Protein AF-A0A356TDB7-F1 (afdb_monomer_lite)

Sequence (208 aa):
PWGALAGTSALAAALVALGFWLGAGREGRLLEGLSAPMSLRQKAGIALGFAFVLVILEVLDLERPPDAFVFESETVARHGRVSVLHGERDAAEAALLAATLDDDLSRAADLLGLEALGPVFVAPRADLGPSEVEHEPLDEDEPGVLVRAAWPHPGFETARFRAFTLARAIEKATEGRARHEPRVWVLVGLSHHLVSADAPPEWSRRAA

Structure (mmCIF, N/CA/C/O backbone):
data_AF-A0A356TDB7-F1
#
_entry.id   AF-A0A356TDB7-F1
#
loop_
_atom_site.group_PDB
_atom_site.id
_atom_site.type_symbol
_atom_site.label_atom_id
_atom_site.label_alt_id
_atom_site.label_comp_id
_atom_site.label_asym_id
_atom_site.label_entity_id
_atom_site.label_seq_id
_atom_site.pdbx_PDB_ins_code
_atom_site.Cartn_x
_atom_site.Cartn_y
_atom_site.Cartn_z
_atom_site.occupancy
_atom_site.B_iso_or_equiv
_atom_site.auth_seq_id
_atom_site.auth_comp_id
_atom_site.auth_asym_id
_atom_site.auth_atom_id
_atom_site.pdbx_PDB_model_num
ATOM 1 N N . PRO A 1 1 ? -26.066 -3.062 7.347 1.00 50.69 1 PRO A N 1
ATOM 2 C CA . PRO A 1 1 ? -27.192 -2.113 7.545 1.00 50.69 1 PRO A CA 1
ATOM 3 C C . PRO A 1 1 ? -28.020 -2.335 8.830 1.00 50.69 1 PRO A C 1
ATOM 5 O O . PRO A 1 1 ? -28.245 -1.378 9.558 1.00 50.69 1 PRO A O 1
ATOM 8 N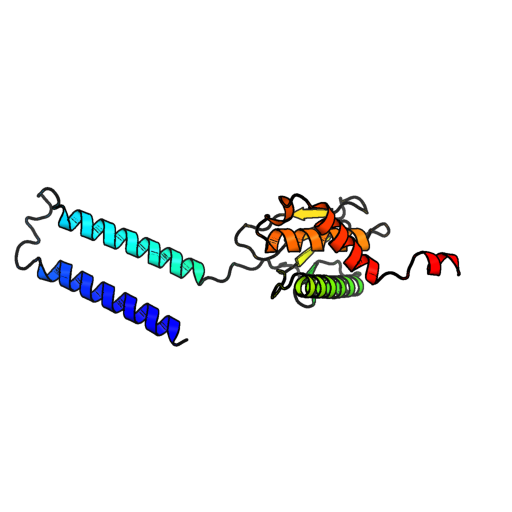 N . TRP A 1 2 ? -28.450 -3.564 9.148 1.00 57.66 2 TRP A N 1
ATOM 9 C CA . TRP A 1 2 ? -29.313 -3.832 10.316 1.00 57.66 2 TRP A CA 1
ATOM 10 C C . TRP A 1 2 ? -28.624 -3.648 11.681 1.00 57.66 2 TRP A C 1
ATOM 12 O O . TRP A 1 2 ? -29.269 -3.224 12.634 1.00 57.66 2 TRP A O 1
ATOM 22 N N . GLY A 1 3 ? -27.312 -3.896 11.770 1.00 64.94 3 GLY A N 1
ATOM 23 C CA . GLY A 1 3 ? -26.534 -3.685 13.000 1.00 64.94 3 GLY A CA 1
ATOM 24 C C . GLY A 1 3 ? -26.401 -2.209 13.395 1.00 64.94 3 GLY A C 1
ATOM 25 O O . GLY A 1 3 ? -26.629 -1.867 14.551 1.00 64.94 3 GLY A O 1
ATOM 26 N N . ALA A 1 4 ? -26.136 -1.325 12.427 1.00 61.31 4 ALA A N 1
ATOM 27 C CA . ALA A 1 4 ? -26.063 0.122 12.654 1.00 61.31 4 ALA A CA 1
ATOM 28 C C . ALA A 1 4 ? -27.418 0.706 13.101 1.00 61.31 4 ALA A C 1
ATOM 30 O O . ALA A 1 4 ? -27.480 1.535 14.008 1.00 61.31 4 ALA A O 1
ATOM 31 N N . LEU A 1 5 ? -28.523 0.208 12.531 1.00 71.19 5 LEU A N 1
ATOM 32 C CA . LEU A 1 5 ? -29.881 0.556 12.964 1.00 71.19 5 LEU A CA 1
ATOM 33 C C . LEU A 1 5 ? -30.165 0.085 14.397 1.00 71.19 5 LEU A C 1
ATOM 35 O O . LEU A 1 5 ? -30.746 0.832 15.179 1.00 71.19 5 LEU A O 1
ATOM 39 N N . ALA A 1 6 ? -29.739 -1.124 14.770 1.00 72.94 6 ALA A N 1
ATOM 40 C CA . ALA A 1 6 ? -29.907 -1.630 16.132 1.00 72.94 6 ALA A CA 1
ATOM 41 C C . ALA A 1 6 ? -29.078 -0.829 17.153 1.00 72.94 6 ALA A C 1
ATOM 43 O O . ALA A 1 6 ? -29.594 -0.484 18.217 1.00 72.94 6 ALA A O 1
ATOM 44 N N . GLY A 1 7 ? -27.833 -0.479 16.807 1.00 72.50 7 GLY A N 1
ATOM 45 C CA . GLY A 1 7 ? -26.952 0.338 17.644 1.00 72.50 7 GLY A CA 1
ATOM 46 C C . GLY A 1 7 ? -27.512 1.740 17.884 1.00 72.50 7 GLY A C 1
ATOM 47 O O . GLY A 1 7 ? -27.689 2.148 19.031 1.00 72.50 7 GLY A O 1
ATOM 48 N N . THR A 1 8 ? -27.892 2.442 16.815 1.00 75.00 8 THR A N 1
ATOM 49 C CA . THR A 1 8 ? -28.497 3.784 16.906 1.00 75.00 8 THR A CA 1
ATOM 50 C C . THR A 1 8 ? -29.836 3.777 17.649 1.00 75.00 8 THR A C 1
ATOM 52 O O . THR A 1 8 ? -30.092 4.669 18.459 1.00 75.00 8 THR A O 1
ATOM 55 N N . SER A 1 9 ? -30.664 2.744 17.463 1.00 76.75 9 SER A N 1
ATOM 56 C CA . SER A 1 9 ? -31.944 2.598 18.176 1.00 76.75 9 SER A CA 1
ATOM 57 C C . SER A 1 9 ? -31.757 2.349 19.676 1.00 76.75 9 SER A C 1
ATOM 59 O O . SER A 1 9 ? -32.458 2.947 20.494 1.00 76.75 9 SER A O 1
ATOM 61 N N . ALA A 1 10 ? -30.802 1.494 20.055 1.00 76.88 10 ALA A N 1
ATOM 62 C CA . ALA A 1 10 ? -30.482 1.222 21.456 1.00 76.88 10 ALA A CA 1
ATOM 63 C C . ALA A 1 10 ? -29.919 2.468 22.158 1.00 76.88 10 ALA A C 1
ATOM 65 O O . ALA A 1 10 ? -30.304 2.778 23.288 1.00 76.88 10 ALA A O 1
ATOM 66 N N . LEU A 1 11 ? -29.069 3.222 21.458 1.00 72.81 11 LEU A N 1
ATOM 67 C CA . LEU A 1 11 ? -28.496 4.477 21.933 1.00 72.81 11 LEU A CA 1
ATOM 68 C C . LEU A 1 11 ? -29.581 5.547 22.152 1.00 72.81 11 LEU A C 1
ATOM 70 O O . LEU A 1 11 ? -29.623 6.193 23.201 1.00 72.81 11 LEU A O 1
ATOM 74 N N . ALA A 1 12 ? -30.506 5.687 21.198 1.00 77.19 12 ALA A N 1
ATOM 75 C CA . ALA A 1 12 ? -31.644 6.595 21.308 1.00 77.19 12 ALA A CA 1
ATOM 76 C C . ALA A 1 12 ? -32.564 6.220 22.483 1.00 77.19 12 ALA A C 1
ATOM 78 O O . ALA A 1 12 ? -32.975 7.092 23.249 1.00 77.19 12 ALA A O 1
ATOM 79 N N . ALA A 1 13 ? -32.842 4.927 22.681 1.00 79.88 13 ALA A N 1
ATOM 80 C CA . ALA A 1 13 ? -33.643 4.451 23.807 1.00 79.88 13 ALA A CA 1
ATOM 81 C C . ALA A 1 13 ? -32.977 4.749 25.164 1.00 79.88 13 ALA A C 1
ATOM 83 O O . ALA A 1 13 ? -33.654 5.183 26.099 1.00 79.88 13 ALA A O 1
ATOM 84 N N . ALA A 1 14 ? -31.653 4.584 25.265 1.00 77.75 14 ALA A N 1
ATOM 85 C CA . ALA A 1 14 ? -30.893 4.911 26.471 1.00 77.75 14 ALA A CA 1
ATOM 86 C C . ALA A 1 14 ? -30.924 6.417 26.789 1.00 77.75 14 ALA A C 1
ATOM 88 O O . ALA A 1 14 ? -31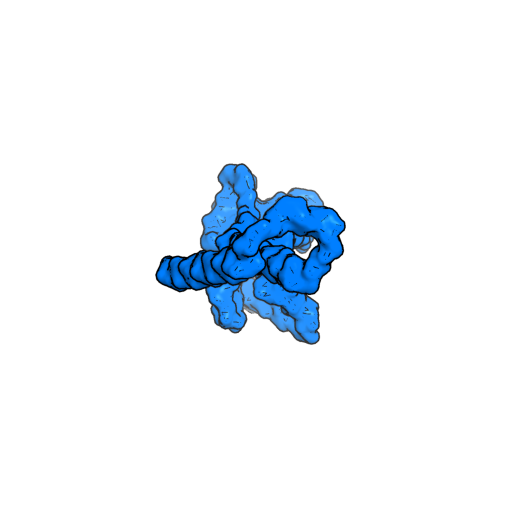.132 6.798 27.942 1.00 77.75 14 ALA A O 1
ATOM 89 N N . LEU A 1 15 ? -30.793 7.278 25.773 1.00 74.81 15 LEU A N 1
ATOM 90 C CA . LEU A 1 15 ? -30.902 8.734 25.919 1.00 74.81 15 LEU A CA 1
ATOM 91 C C . LEU A 1 15 ? -32.292 9.177 26.382 1.00 74.81 15 LEU A C 1
ATOM 93 O O . LEU A 1 15 ? -32.408 10.013 27.279 1.00 74.81 15 LEU A O 1
ATOM 97 N N . VAL A 1 16 ? -33.349 8.604 25.802 1.00 80.25 16 VAL A N 1
ATOM 98 C CA . VAL A 1 16 ? -34.732 8.895 26.203 1.00 80.25 16 VAL A CA 1
ATOM 99 C C . VAL A 1 16 ? -34.971 8.457 27.648 1.00 80.25 16 VAL A C 1
ATOM 101 O O . VAL A 1 16 ? -35.529 9.226 28.430 1.00 80.25 16 VAL A O 1
ATOM 104 N N . ALA A 1 17 ? -34.496 7.270 28.037 1.00 78.31 17 ALA A N 1
ATOM 105 C CA . ALA A 1 17 ? -34.600 6.782 29.410 1.00 78.31 17 ALA A CA 1
ATOM 106 C C . ALA A 1 17 ? -33.837 7.674 30.404 1.00 78.31 17 ALA A C 1
ATOM 108 O O . ALA A 1 17 ? -34.355 7.981 31.479 1.00 78.31 17 ALA A O 1
ATOM 109 N N . LEU A 1 18 ? -32.643 8.149 30.035 1.00 73.81 18 LEU A N 1
ATOM 110 C CA . LEU A 1 18 ? -31.851 9.070 30.850 1.00 73.81 18 LEU A CA 1
ATOM 111 C C . LEU A 1 18 ? -32.535 10.440 30.992 1.00 73.81 18 LEU A C 1
ATOM 113 O O . LEU A 1 18 ? -32.586 10.992 32.091 1.00 73.81 18 LEU A O 1
ATOM 117 N N . GLY A 1 19 ? -33.105 10.968 29.905 1.00 70.38 19 GLY A N 1
ATOM 118 C CA . GLY A 1 19 ? -33.892 12.202 29.915 1.00 70.38 19 GLY A CA 1
ATOM 119 C C . GLY A 1 19 ? -35.129 12.092 30.807 1.00 70.38 19 GLY A C 1
ATOM 120 O O . GLY A 1 19 ? -35.382 12.980 31.622 1.00 70.38 19 GLY A O 1
ATOM 121 N N . PHE A 1 20 ? -35.849 10.969 30.731 1.00 74.00 20 PHE A N 1
ATOM 122 C CA . PHE A 1 20 ? -36.964 10.673 31.632 1.00 74.00 20 PHE A CA 1
ATOM 123 C C . PHE A 1 20 ? -36.516 10.545 33.086 1.00 74.00 20 PHE A C 1
ATOM 125 O O . PHE A 1 20 ? -37.177 11.082 33.968 1.00 74.00 20 PHE A O 1
ATOM 132 N N . TRP A 1 21 ? -35.385 9.895 33.356 1.00 70.69 21 TRP A N 1
ATOM 133 C CA . TRP A 1 21 ? -34.845 9.766 34.710 1.00 70.69 21 TRP A CA 1
ATOM 134 C C . TRP A 1 21 ? -34.446 11.124 35.310 1.00 70.69 21 TRP A C 1
ATOM 136 O O . TRP A 1 21 ? -34.730 11.404 36.476 1.00 70.69 21 TRP A O 1
ATOM 146 N N . LEU A 1 22 ? -33.856 12.008 34.500 1.00 64.81 22 LEU A N 1
ATOM 147 C CA . LEU A 1 22 ? -33.520 13.379 34.895 1.00 64.81 22 LEU A CA 1
ATOM 148 C C . LEU A 1 22 ? -34.768 14.259 35.087 1.00 64.81 22 LEU A C 1
ATOM 150 O O . LEU A 1 22 ? -34.801 15.079 36.007 1.00 64.81 22 LEU A O 1
ATOM 154 N N . GLY A 1 23 ? -35.789 14.088 34.241 1.00 65.00 23 GLY A N 1
ATOM 155 C CA . GLY A 1 23 ? -37.045 14.841 34.289 1.00 65.00 23 GLY A CA 1
ATOM 156 C C . GLY A 1 23 ? -37.978 14.407 35.421 1.00 65.00 23 GLY A C 1
ATOM 157 O O . GLY A 1 23 ? -38.524 15.254 36.124 1.00 65.00 23 GLY A O 1
ATOM 158 N N . ALA A 1 24 ? -38.092 13.101 35.670 1.00 66.56 24 ALA A N 1
ATOM 159 C CA . ALA A 1 24 ? -38.926 12.530 36.731 1.00 66.56 24 ALA A CA 1
ATOM 160 C C . ALA A 1 24 ? -38.447 12.914 38.144 1.00 66.56 24 ALA A C 1
ATOM 162 O O . ALA A 1 24 ? -39.209 12.840 39.103 1.00 66.56 24 ALA A O 1
ATOM 163 N N . GLY A 1 25 ? -37.201 13.379 38.289 1.00 57.31 25 GLY A N 1
ATOM 164 C CA . GLY A 1 25 ? -36.694 13.955 39.535 1.00 57.31 25 GLY A CA 1
ATOM 165 C C . GLY A 1 25 ? -37.105 15.414 39.789 1.00 57.31 25 GLY A C 1
ATOM 166 O O . GLY A 1 25 ? -36.689 15.974 40.805 1.00 57.31 25 GLY A O 1
ATOM 167 N N . ARG A 1 26 ? -37.848 16.067 38.880 1.00 58.34 26 ARG A N 1
ATOM 168 C CA . ARG A 1 26 ? -38.140 17.511 38.935 1.00 58.34 26 ARG A CA 1
ATOM 169 C C . ARG A 1 26 ? -39.587 17.856 38.589 1.00 58.34 26 ARG A C 1
ATOM 171 O O . ARG A 1 26 ? -39.853 18.571 37.629 1.00 58.34 26 ARG A O 1
ATOM 178 N N . GLU A 1 27 ? -40.502 17.512 39.478 1.00 49.31 27 GLU A N 1
ATOM 179 C CA . GLU A 1 27 ? -41.730 18.292 39.631 1.00 49.31 27 GLU A CA 1
ATOM 180 C C . GLU A 1 27 ? -41.463 19.405 40.665 1.00 49.31 27 GLU A C 1
ATOM 182 O O . GLU A 1 27 ? -41.412 19.162 41.867 1.00 49.31 27 GLU A O 1
ATOM 187 N N . GLY A 1 28 ? -41.211 20.641 40.202 1.00 51.28 28 GLY A N 1
ATOM 188 C CA . GLY A 1 28 ? -41.558 21.833 40.997 1.00 51.28 28 GLY A CA 1
ATOM 189 C C . GLY A 1 28 ? -40.520 22.931 41.272 1.00 51.28 28 GLY A C 1
ATOM 190 O O . GLY A 1 28 ? -40.926 23.974 41.774 1.00 51.28 28 GLY A O 1
ATOM 191 N N . ARG A 1 29 ? -39.215 22.800 40.982 1.00 51.97 29 ARG A N 1
ATOM 192 C CA . ARG A 1 29 ? -38.233 23.861 41.343 1.00 51.97 29 ARG A CA 1
ATOM 193 C C . ARG A 1 29 ? -37.103 24.025 40.328 1.00 51.97 29 ARG A C 1
ATOM 195 O O . ARG A 1 29 ? -35.985 23.568 40.550 1.00 51.97 29 ARG A O 1
ATOM 202 N N . LEU A 1 30 ? -37.378 24.645 39.180 1.00 54.06 30 LEU A N 1
ATOM 203 C CA . LEU A 1 30 ? -36.353 24.987 38.175 1.00 54.06 30 LEU A CA 1
ATOM 204 C C . LEU A 1 30 ? -35.685 26.352 38.416 1.00 54.06 30 LEU A C 1
ATOM 206 O O . LEU A 1 30 ? -34.539 26.526 38.017 1.00 54.06 30 LEU A O 1
ATOM 210 N N . LEU A 1 31 ? -36.332 27.257 39.158 1.00 50.22 31 LEU A N 1
ATOM 211 C CA . LEU A 1 31 ? -35.835 28.619 39.402 1.00 50.22 31 LEU A CA 1
ATOM 212 C C . LEU A 1 31 ? -34.977 28.775 40.676 1.00 50.22 31 LEU A C 1
ATOM 214 O O . LEU A 1 31 ? -34.086 29.613 40.695 1.00 50.22 31 LEU A O 1
ATOM 218 N N . GLU A 1 32 ? -35.149 27.934 41.704 1.00 52.06 32 GLU A N 1
ATOM 219 C CA . GLU A 1 32 ? -34.306 27.962 42.925 1.00 52.06 32 GLU A CA 1
ATOM 220 C C . GLU A 1 32 ? -32.963 27.217 42.773 1.00 52.06 32 GLU A C 1
ATOM 222 O O . GLU A 1 32 ? -32.077 27.336 43.612 1.00 52.06 32 GLU A O 1
ATOM 227 N N . GLY A 1 33 ? -32.794 26.426 41.709 1.00 52.97 33 GLY A N 1
ATOM 228 C CA . GLY A 1 33 ? -31.670 25.492 41.568 1.00 52.97 33 GLY A CA 1
ATOM 229 C C . GLY A 1 33 ? -30.378 26.071 40.984 1.00 52.97 33 GLY A C 1
ATOM 230 O O . GLY A 1 33 ? -29.376 25.365 40.975 1.00 52.97 33 GLY A O 1
ATOM 231 N N . LEU A 1 34 ? -30.387 27.310 40.482 1.00 52.28 34 LEU A N 1
ATOM 232 C CA . LEU A 1 34 ? -29.194 27.947 39.899 1.00 52.28 34 LEU A CA 1
ATOM 233 C C . LEU A 1 34 ? -28.301 28.635 40.946 1.00 52.28 34 LEU A C 1
ATOM 235 O O . LEU A 1 34 ? -27.131 28.874 40.670 1.00 52.28 34 LEU A O 1
ATOM 239 N N . SER A 1 35 ? -28.823 28.925 42.143 1.00 52.16 35 SER A N 1
ATOM 240 C CA . SER A 1 35 ? -28.072 29.528 43.258 1.00 52.16 35 SER A CA 1
ATOM 241 C C . SER A 1 35 ? -27.636 28.518 44.327 1.00 52.16 35 SER A C 1
ATOM 243 O O . SER A 1 35 ? -26.861 28.861 45.219 1.00 52.16 35 SER A O 1
ATOM 245 N N . ALA A 1 36 ? -28.113 27.272 44.252 1.00 59.81 36 ALA A N 1
ATOM 246 C CA . ALA A 1 36 ? -27.802 26.227 45.220 1.00 59.81 36 ALA A CA 1
ATOM 247 C C . ALA A 1 36 ? -26.562 25.410 44.800 1.00 59.81 36 ALA A C 1
ATOM 249 O O . ALA A 1 36 ? -26.379 25.134 43.611 1.00 59.81 36 ALA A O 1
ATOM 250 N N . PRO A 1 37 ? -25.718 24.971 45.755 1.00 58.31 37 PRO A N 1
ATOM 251 C CA . PRO A 1 37 ? -24.586 24.103 45.454 1.00 58.31 37 PRO A CA 1
ATOM 252 C C . PRO A 1 37 ? -25.075 22.818 44.773 1.00 58.31 37 PRO A C 1
ATOM 254 O O . PRO A 1 37 ? -25.951 22.120 45.285 1.00 58.31 37 PRO A O 1
ATOM 257 N N . MET A 1 38 ? -24.505 22.519 43.601 1.00 58.81 38 MET A N 1
ATOM 258 C CA . MET A 1 38 ? -24.881 21.363 42.783 1.00 58.81 38 MET A CA 1
ATOM 259 C C . MET A 1 38 ? -24.870 20.065 43.594 1.00 58.81 38 MET A C 1
ATOM 261 O O . MET A 1 38 ? -23.848 19.687 44.176 1.00 58.81 38 MET A O 1
ATOM 265 N N . SER A 1 39 ? -25.987 19.339 43.557 1.00 74.56 39 SER A N 1
ATOM 266 C CA . SER A 1 39 ? -26.082 18.011 44.160 1.00 74.56 39 SER A CA 1
ATOM 267 C C . SER A 1 39 ? -25.154 17.016 43.448 1.00 74.56 39 SER A C 1
ATOM 269 O O . SER A 1 39 ? -24.927 17.100 42.239 1.00 74.56 39 SER A O 1
ATOM 271 N N . LEU A 1 40 ? -24.651 16.019 44.184 1.00 70.12 40 LEU A N 1
ATOM 272 C CA . LEU A 1 40 ? -23.846 14.911 43.639 1.00 70.12 40 LEU A CA 1
ATOM 273 C C . LEU A 1 40 ? -24.515 14.222 42.436 1.00 70.12 40 LEU A C 1
ATOM 275 O O . LEU A 1 40 ? -23.833 13.825 41.497 1.00 70.12 40 LEU A O 1
ATOM 279 N N . ARG A 1 41 ? -25.853 14.151 42.426 1.00 68.69 41 ARG A N 1
ATOM 280 C CA . ARG A 1 41 ? -26.636 13.581 41.318 1.00 68.69 41 ARG A CA 1
ATOM 281 C C . ARG A 1 41 ? -26.552 14.421 40.042 1.00 68.69 41 ARG A C 1
ATOM 283 O O . ARG A 1 41 ? -26.449 13.857 38.961 1.00 68.69 41 ARG A O 1
ATOM 290 N N . GLN A 1 42 ? -26.543 15.750 40.155 1.00 68.56 42 GLN A N 1
ATOM 291 C CA . GLN A 1 42 ? -26.373 16.643 39.000 1.00 68.56 42 GLN A CA 1
ATOM 292 C C . GLN A 1 42 ? -24.961 16.551 38.427 1.00 68.56 42 GLN A C 1
ATOM 294 O O . GLN A 1 42 ? -24.803 16.476 37.213 1.00 68.56 42 GLN A O 1
ATOM 299 N N . LYS A 1 43 ? -23.943 16.485 39.294 1.00 74.31 43 LYS A N 1
ATOM 300 C CA . LYS A 1 43 ? -22.556 16.271 38.858 1.00 74.31 43 LYS A CA 1
ATOM 301 C C . LYS A 1 43 ? -22.402 14.938 38.124 1.00 74.31 43 LYS A C 1
ATOM 303 O O . LYS A 1 43 ? -21.794 14.908 37.062 1.00 74.31 43 LYS A O 1
ATOM 308 N N . ALA A 1 44 ? -23.005 13.869 38.647 1.00 73.81 44 ALA A N 1
ATOM 309 C CA . ALA A 1 44 ? -23.005 12.559 38.000 1.00 73.81 44 ALA A CA 1
ATOM 310 C C . ALA A 1 44 ? -23.742 12.572 36.650 1.00 73.81 44 ALA A C 1
ATOM 312 O O . ALA A 1 44 ? -23.232 12.020 35.683 1.00 73.81 44 ALA A O 1
ATOM 313 N N . GLY A 1 45 ? -24.896 13.242 36.559 1.00 76.69 45 GLY A N 1
ATOM 314 C CA . GLY A 1 45 ? -25.638 13.375 35.302 1.00 76.69 45 GLY A CA 1
ATOM 315 C C . GLY A 1 45 ? -24.854 14.125 34.222 1.00 76.69 45 GLY A C 1
ATOM 316 O O . GLY A 1 45 ? -24.825 13.689 33.076 1.00 76.69 45 GLY A O 1
ATOM 317 N N . ILE A 1 46 ? -24.165 15.209 34.592 1.00 76.56 46 ILE A N 1
ATOM 318 C CA . ILE A 1 46 ? -23.306 15.966 33.669 1.00 76.56 46 ILE A CA 1
ATOM 319 C C . ILE A 1 46 ? -22.097 15.132 33.249 1.00 76.56 46 ILE A C 1
ATOM 321 O O . ILE A 1 46 ? -21.806 15.057 32.061 1.00 76.56 46 ILE A O 1
ATOM 325 N N . ALA A 1 47 ? -21.419 14.477 34.196 1.00 73.75 47 ALA A N 1
ATOM 326 C CA . ALA A 1 47 ? -20.271 13.625 33.896 1.00 73.75 47 ALA A CA 1
ATOM 327 C C . ALA A 1 47 ? -20.654 12.470 32.960 1.00 73.75 47 ALA A C 1
ATOM 329 O O . ALA A 1 47 ? -19.939 12.199 32.000 1.00 73.75 47 ALA A O 1
ATOM 330 N N . LEU A 1 48 ? -21.806 11.837 33.197 1.00 80.94 48 LEU A N 1
ATOM 331 C CA . LEU A 1 48 ? -22.314 10.760 32.353 1.00 80.94 48 LEU A CA 1
ATOM 332 C C . LEU A 1 48 ? -22.699 11.269 30.959 1.00 80.94 48 LEU A C 1
ATOM 334 O O . LEU A 1 48 ? -22.353 10.634 29.971 1.00 80.94 48 LEU A O 1
ATOM 338 N N . GLY A 1 49 ? -23.356 12.430 30.869 1.00 78.81 49 GLY A N 1
ATOM 339 C CA . GLY A 1 49 ? -23.662 13.067 29.587 1.00 78.81 49 GLY A CA 1
ATOM 340 C C . GLY A 1 49 ? -22.401 13.429 28.799 1.00 78.81 49 GLY A C 1
ATOM 341 O O . GLY A 1 49 ? -22.343 13.194 27.598 1.00 78.81 49 GLY A O 1
ATOM 342 N N . PHE A 1 50 ? -21.366 13.934 29.473 1.00 77.06 50 PHE A N 1
ATOM 343 C CA . PHE A 1 50 ? -20.095 14.279 28.839 1.00 77.06 50 PHE A CA 1
ATOM 344 C C . PHE A 1 50 ? -19.342 13.035 28.354 1.00 77.06 50 PHE A C 1
ATOM 346 O O . PHE A 1 50 ? -18.900 12.997 27.211 1.00 77.06 50 PHE A O 1
ATOM 353 N N . ALA A 1 51 ? -19.266 11.986 29.181 1.00 77.00 51 ALA A N 1
ATOM 354 C CA . ALA A 1 51 ? -18.697 10.699 28.783 1.00 77.00 51 ALA A CA 1
ATOM 355 C C . ALA A 1 51 ? -19.437 10.104 27.576 1.00 77.00 51 ALA A C 1
ATOM 357 O O . ALA A 1 51 ? -18.814 9.569 26.667 1.00 77.00 51 ALA A O 1
ATOM 358 N N . PHE A 1 52 ? -20.760 10.253 27.531 1.00 76.94 52 PHE A N 1
ATOM 359 C CA . PHE A 1 52 ? -21.573 9.772 26.423 1.00 76.94 52 PHE A CA 1
ATOM 360 C C . PHE A 1 52 ? -21.323 10.535 25.116 1.00 76.94 52 PHE A C 1
ATOM 362 O O . PHE A 1 52 ? -21.244 9.921 24.057 1.00 76.94 52 PHE A O 1
ATOM 369 N N . VAL A 1 53 ? -21.156 11.861 25.181 1.00 80.31 53 VAL A N 1
ATOM 370 C CA . VAL A 1 53 ? -20.764 12.668 24.015 1.00 80.31 53 VAL A CA 1
ATOM 371 C C . VAL A 1 53 ? -19.391 12.246 23.498 1.00 80.31 53 VAL A C 1
ATOM 373 O O . VAL A 1 53 ? -19.239 12.105 22.291 1.00 80.31 53 VAL A O 1
ATOM 376 N N . LEU A 1 54 ? -18.421 11.992 24.384 1.00 80.19 54 LEU A N 1
ATOM 377 C CA . LEU A 1 54 ? -17.100 11.504 23.971 1.00 80.19 54 LEU A CA 1
ATOM 378 C C . LEU A 1 54 ? -17.196 10.155 23.247 1.00 80.19 54 LEU A C 1
ATOM 380 O O . LEU A 1 54 ? -16.638 10.023 22.167 1.00 80.19 54 LEU A O 1
ATOM 384 N N . VAL A 1 55 ? -17.979 9.208 23.775 1.00 80.25 55 VAL A N 1
ATOM 385 C CA . VAL A 1 55 ? -18.209 7.907 23.118 1.00 80.25 55 VAL A CA 1
ATOM 386 C C . VAL A 1 55 ? -18.877 8.074 21.751 1.00 80.25 55 VAL A C 1
ATOM 388 O O . VAL A 1 55 ? -18.500 7.396 20.803 1.00 80.25 55 VAL A O 1
ATOM 391 N N . ILE A 1 56 ? -19.856 8.975 21.615 1.00 76.25 56 ILE A N 1
ATOM 392 C CA . ILE A 1 56 ? -20.480 9.256 20.312 1.00 76.25 56 ILE A CA 1
ATOM 393 C C . ILE A 1 56 ? -19.457 9.818 19.328 1.00 76.25 56 ILE A C 1
ATOM 395 O O . ILE A 1 56 ? -19.440 9.389 18.180 1.00 76.25 56 ILE A O 1
ATOM 399 N N . LEU A 1 57 ? -18.633 10.776 19.757 1.00 76.56 57 LEU A N 1
ATOM 400 C CA . LEU A 1 57 ? -17.613 11.368 18.893 1.00 76.56 57 LEU A CA 1
ATOM 401 C C . LEU A 1 57 ? -16.613 10.310 18.423 1.00 76.56 57 LEU A C 1
ATOM 403 O O . LEU A 1 57 ? -16.324 10.260 17.238 1.00 76.56 57 LEU A O 1
ATOM 407 N N . GLU A 1 58 ? -16.172 9.427 19.315 1.00 77.62 58 GLU A N 1
ATOM 408 C CA . GLU A 1 58 ? -15.238 8.340 19.006 1.00 77.62 58 GLU A CA 1
ATOM 409 C C . GLU A 1 58 ? -15.844 7.307 18.036 1.00 77.62 58 GLU A C 1
ATOM 411 O O . GLU A 1 58 ? -15.200 6.893 17.076 1.00 77.62 58 GLU A O 1
ATOM 416 N N . VAL A 1 59 ? -17.119 6.941 18.219 1.00 76.00 59 VAL A N 1
ATOM 417 C CA . VAL A 1 59 ? -17.839 6.045 17.294 1.00 76.00 59 VAL A CA 1
ATOM 418 C C . VAL A 1 59 ? -18.036 6.685 15.918 1.00 76.00 59 VAL A C 1
ATOM 420 O O . VAL A 1 59 ? -17.895 6.002 14.908 1.00 76.00 59 VAL A O 1
ATOM 423 N N . LEU A 1 60 ? -18.358 7.980 15.865 1.00 69.56 60 LEU A N 1
ATOM 424 C CA . LEU A 1 60 ? -18.500 8.702 14.599 1.00 69.56 60 LEU A CA 1
ATOM 425 C C . LEU A 1 60 ? -17.163 8.845 13.861 1.00 69.56 60 LEU A C 1
ATOM 427 O O . LEU A 1 60 ? -17.158 8.841 12.632 1.00 69.56 60 LEU A O 1
ATOM 431 N N . ASP A 1 61 ? -16.053 8.956 14.591 1.00 67.88 61 ASP A N 1
ATOM 432 C CA . ASP A 1 61 ? -14.708 9.021 14.013 1.00 67.88 61 ASP A CA 1
ATOM 433 C C . ASP A 1 61 ? -14.292 7.669 13.411 1.00 67.88 61 ASP A C 1
ATOM 435 O O . ASP A 1 61 ? -13.821 7.610 12.280 1.00 67.88 61 ASP A O 1
ATOM 439 N N . LEU A 1 62 ? -14.600 6.561 14.098 1.00 60.91 62 LEU A N 1
ATOM 440 C CA . LEU A 1 62 ? -14.374 5.190 13.610 1.00 60.91 62 LEU A CA 1
ATOM 441 C C . LEU A 1 62 ? -15.143 4.852 12.321 1.00 60.91 62 LEU A C 1
ATOM 443 O O . LEU A 1 62 ? -14.713 3.994 11.550 1.00 60.91 62 LEU A O 1
ATOM 447 N N . GLU A 1 63 ? -16.301 5.475 12.095 1.00 57.09 63 GLU A N 1
ATOM 448 C CA . GLU A 1 63 ? -17.093 5.270 10.876 1.00 57.09 63 GLU A CA 1
ATOM 449 C C . GLU A 1 63 ? -16.593 6.101 9.688 1.00 57.09 63 GLU A C 1
ATOM 451 O O . GLU A 1 63 ? -17.023 5.863 8.553 1.00 57.09 63 GLU A O 1
ATOM 456 N N . ARG A 1 64 ? -15.694 7.066 9.911 1.00 51.53 64 ARG A N 1
ATOM 457 C CA . ARG A 1 64 ? -15.146 7.881 8.834 1.00 51.53 64 ARG A CA 1
ATOM 458 C C . ARG A 1 64 ? -14.024 7.096 8.148 1.00 51.53 64 ARG A C 1
ATOM 460 O O . ARG A 1 64 ? -13.013 6.814 8.785 1.00 51.53 64 ARG A O 1
ATOM 467 N N . PRO A 1 65 ? -14.170 6.712 6.865 1.00 56.53 65 PRO A N 1
ATOM 468 C CA . PRO A 1 65 ? -13.042 6.148 6.143 1.00 56.53 65 PRO A CA 1
ATOM 469 C C . PRO A 1 65 ? -11.931 7.206 6.132 1.00 56.53 65 PRO A C 1
ATOM 471 O O . PRO A 1 65 ? -12.237 8.368 5.843 1.00 56.53 65 PRO A O 1
ATOM 474 N N . PRO A 1 66 ? -10.686 6.842 6.472 1.00 60.56 66 PRO A N 1
ATOM 475 C CA . PRO A 1 66 ? -9.599 7.803 6.477 1.00 60.56 66 PRO A CA 1
ATOM 476 C C . PRO A 1 66 ? -9.447 8.398 5.079 1.00 60.56 66 PRO A C 1
ATOM 478 O O . PRO A 1 66 ? -9.587 7.684 4.077 1.00 60.56 66 PRO A O 1
ATOM 481 N N . ASP A 1 67 ? -9.210 9.708 5.019 1.00 61.12 67 ASP A N 1
ATOM 482 C CA . ASP A 1 67 ? -9.023 10.410 3.755 1.00 61.12 67 ASP A CA 1
ATOM 483 C C . ASP A 1 67 ? -7.824 9.773 3.039 1.00 61.12 67 ASP A C 1
ATOM 485 O O . ASP A 1 67 ? -6.692 9.800 3.512 1.00 61.12 67 ASP A O 1
ATOM 489 N N . ALA A 1 68 ? -8.084 9.085 1.929 1.00 65.12 68 ALA A N 1
ATOM 490 C CA . ALA A 1 68 ? -7.029 8.410 1.193 1.00 65.12 68 ALA A CA 1
ATOM 491 C C . ALA A 1 68 ? -6.193 9.458 0.457 1.00 65.12 68 ALA A C 1
ATOM 493 O O . ALA A 1 68 ? -6.745 10.300 -0.254 1.00 65.12 68 ALA A O 1
ATOM 494 N N . PHE A 1 69 ? -4.869 9.366 0.571 1.00 76.12 69 PHE A N 1
ATOM 495 C CA . PHE A 1 69 ? -3.964 10.181 -0.227 1.00 76.12 69 PHE A CA 1
ATOM 496 C C . PHE A 1 69 ? -4.269 10.010 -1.725 1.00 76.12 69 PHE A C 1
ATOM 498 O O . PHE A 1 69 ? -4.375 8.892 -2.239 1.00 76.12 69 PHE A O 1
ATOM 505 N N . VAL A 1 70 ? -4.407 11.119 -2.452 1.00 78.56 70 VAL A N 1
ATOM 506 C CA . VAL A 1 70 ? -4.632 11.116 -3.902 1.00 78.56 70 VAL A CA 1
ATOM 507 C C . VAL A 1 70 ? -3.700 12.127 -4.550 1.00 78.56 70 VAL A C 1
ATOM 509 O O . VAL A 1 70 ? -3.663 13.294 -4.179 1.00 78.56 70 VAL A O 1
ATOM 512 N N . PHE A 1 71 ? -2.972 11.691 -5.578 1.00 81.25 71 PHE A N 1
ATOM 513 C CA . PHE A 1 71 ? -2.264 12.619 -6.451 1.00 81.25 71 PHE A CA 1
ATOM 514 C C . PHE A 1 71 ? -3.269 13.492 -7.214 1.00 81.25 71 PHE A C 1
ATOM 516 O O . PHE A 1 71 ? -4.074 12.971 -7.987 1.00 81.25 71 PHE A O 1
ATOM 523 N N . GLU A 1 72 ? -3.168 14.811 -7.055 1.00 76.38 72 GLU A N 1
ATOM 524 C CA . GLU A 1 72 ? -3.979 15.792 -7.795 1.00 76.38 72 GLU A CA 1
ATOM 525 C C . GLU A 1 72 ? -3.551 15.950 -9.271 1.00 76.38 72 GLU A C 1
ATOM 527 O O . GLU A 1 72 ? -4.233 16.610 -10.050 1.00 76.38 72 GLU A O 1
ATOM 532 N N . SER A 1 73 ? -2.428 15.345 -9.675 1.00 76.19 73 SER A N 1
ATOM 533 C CA . SER A 1 73 ? -1.908 15.414 -11.049 1.00 76.19 73 SER A CA 1
ATOM 534 C C . SER A 1 73 ? -2.708 14.551 -12.034 1.00 76.19 73 SER A C 1
ATOM 536 O O . SER A 1 73 ? -3.158 13.453 -11.700 1.00 76.19 73 SER A O 1
ATOM 538 N N . GLU A 1 74 ? -2.798 14.998 -13.290 1.00 65.44 74 GLU A N 1
ATOM 539 C CA . GLU A 1 74 ? -3.397 14.230 -14.391 1.00 65.44 74 GLU A CA 1
ATOM 540 C C . GLU A 1 74 ? -2.517 13.049 -14.847 1.00 65.44 74 GLU A C 1
ATOM 542 O O . GLU A 1 74 ? -3.028 12.064 -15.382 1.00 65.44 74 GLU A O 1
ATOM 547 N N . THR A 1 75 ? -1.202 13.095 -14.609 1.00 85.81 75 THR A N 1
ATOM 548 C CA . THR A 1 75 ? -0.241 12.092 -15.104 1.00 85.81 75 THR A CA 1
ATOM 549 C C . THR A 1 75 ? 0.063 11.001 -14.076 1.00 85.81 75 THR A C 1
ATOM 551 O O . THR A 1 75 ? 1.176 10.884 -13.558 1.00 85.81 75 THR A O 1
ATOM 554 N N . VAL A 1 76 ? -0.953 10.199 -13.750 1.00 90.88 76 VAL A N 1
ATOM 555 C CA . VAL A 1 76 ? -0.846 9.113 -12.762 1.00 90.88 76 VAL A CA 1
ATOM 556 C C . VAL A 1 76 ? -1.244 7.781 -13.385 1.00 90.88 76 VAL A C 1
ATOM 558 O O . VAL A 1 76 ? -2.397 7.579 -13.774 1.00 90.88 76 VAL A O 1
ATOM 561 N N . ALA A 1 77 ? -0.311 6.833 -13.395 1.00 90.75 77 ALA A N 1
ATOM 562 C CA . ALA A 1 77 ? -0.575 5.450 -13.753 1.00 90.75 77 ALA A CA 1
ATOM 563 C C . ALA A 1 77 ? -1.123 4.721 -12.522 1.00 90.75 77 ALA A C 1
ATOM 565 O O . ALA A 1 77 ? -0.488 4.712 -11.467 1.00 90.75 77 ALA A O 1
ATOM 566 N N . ARG A 1 78 ? -2.312 4.124 -12.644 1.00 92.81 78 ARG A N 1
ATOM 567 C CA . ARG A 1 78 ? -2.976 3.397 -11.555 1.00 92.81 78 ARG A CA 1
ATOM 568 C C . ARG A 1 78 ? -3.142 1.930 -11.928 1.00 92.81 78 ARG A C 1
ATOM 570 O O . ARG A 1 78 ? -3.649 1.628 -13.008 1.00 92.81 78 ARG A O 1
ATOM 577 N N . HIS A 1 79 ? -2.751 1.036 -11.028 1.00 93.12 79 HIS A N 1
ATOM 578 C CA . HIS A 1 79 ? -3.001 -0.397 -11.144 1.00 93.12 79 HIS A CA 1
ATOM 579 C C . HIS A 1 79 ? -3.267 -0.984 -9.759 1.00 93.12 79 HIS A C 1
ATOM 581 O O . HIS A 1 79 ? -2.432 -0.843 -8.868 1.00 93.12 79 HIS A O 1
ATOM 587 N N . GLY A 1 80 ? -4.431 -1.612 -9.575 1.00 90.06 80 GLY A N 1
ATOM 588 C CA . GLY A 1 80 ? -4.832 -2.169 -8.283 1.00 90.06 80 GLY A CA 1
ATOM 589 C C . GLY A 1 80 ? -4.730 -1.132 -7.165 1.00 90.06 80 GLY A C 1
ATOM 590 O O . GLY A 1 80 ? -5.410 -0.104 -7.206 1.00 90.06 80 GLY A O 1
ATOM 591 N N . ARG A 1 81 ? -3.855 -1.391 -6.186 1.00 91.75 81 ARG A N 1
ATOM 592 C CA . ARG A 1 81 ? -3.620 -0.501 -5.034 1.00 91.75 81 ARG A CA 1
ATOM 593 C C . ARG A 1 81 ? -2.435 0.458 -5.200 1.00 91.75 81 ARG A C 1
ATOM 595 O O . ARG A 1 81 ? -2.078 1.157 -4.253 1.00 91.75 81 ARG A O 1
ATOM 602 N N . VAL A 1 82 ? -1.808 0.489 -6.375 1.00 93.06 82 VAL A N 1
ATOM 603 C CA . VAL A 1 82 ? -0.593 1.266 -6.637 1.00 93.06 82 VAL A CA 1
ATOM 604 C C . VAL A 1 82 ? -0.886 2.434 -7.573 1.00 93.06 82 VAL A C 1
ATOM 606 O O . VAL A 1 82 ? -1.495 2.272 -8.633 1.00 93.06 82 VAL A O 1
ATOM 609 N N . SER A 1 83 ? -0.419 3.621 -7.190 1.00 93.31 83 SER A N 1
ATOM 610 C CA . SER A 1 83 ? -0.456 4.834 -8.009 1.00 93.31 83 SER A CA 1
ATOM 611 C C . SER A 1 83 ? 0.957 5.366 -8.223 1.00 93.31 83 SER A C 1
ATOM 613 O O . SER A 1 83 ? 1.673 5.632 -7.261 1.00 93.31 83 SER A O 1
ATOM 615 N N . VAL A 1 84 ? 1.357 5.552 -9.479 1.00 92.69 84 VAL A N 1
ATOM 616 C CA . VAL A 1 84 ? 2.685 6.045 -9.864 1.00 92.69 84 VAL A CA 1
ATOM 617 C C . VAL A 1 84 ? 2.525 7.354 -10.626 1.00 92.69 84 VAL A C 1
ATOM 619 O O . VAL A 1 84 ? 1.947 7.377 -11.714 1.00 92.69 84 VAL A O 1
ATOM 622 N N . LEU A 1 85 ? 3.036 8.446 -10.063 1.00 92.38 85 LEU A N 1
ATOM 623 C CA . LEU A 1 85 ? 3.151 9.722 -10.760 1.00 92.38 85 LEU A CA 1
ATOM 624 C C . LEU A 1 85 ? 4.240 9.607 -11.837 1.00 92.38 85 LEU A C 1
ATOM 626 O O . LEU A 1 85 ? 5.308 9.047 -11.590 1.00 92.38 85 LEU A O 1
ATOM 630 N N . HIS A 1 86 ? 3.985 10.123 -13.037 1.00 90.62 86 HIS A N 1
ATOM 631 C CA . HIS A 1 86 ? 4.929 10.027 -14.151 1.00 90.62 86 HIS A CA 1
ATOM 632 C C . HIS A 1 86 ? 4.951 11.290 -15.016 1.00 90.62 86 HIS A C 1
ATOM 634 O O . HIS A 1 86 ? 4.029 12.107 -14.980 1.00 90.62 86 HIS A O 1
ATOM 640 N N . GLY A 1 87 ? 6.012 11.449 -15.812 1.00 86.12 87 GLY A N 1
ATOM 641 C CA . GLY A 1 87 ? 6.050 12.415 -16.909 1.00 86.12 87 GLY A CA 1
ATOM 642 C C . GLY A 1 87 ? 5.286 11.902 -18.134 1.00 86.12 87 GLY A C 1
ATOM 643 O O . GLY A 1 87 ? 4.993 10.712 -18.244 1.00 86.12 87 GLY A O 1
ATOM 644 N N . GLU A 1 88 ? 4.975 12.775 -19.094 1.00 81.50 88 GLU A N 1
ATOM 645 C CA . GLU A 1 88 ? 4.198 12.413 -20.298 1.00 81.50 88 GLU A CA 1
ATOM 646 C C . GLU A 1 88 ? 4.796 11.242 -21.099 1.00 81.50 88 GLU A C 1
ATOM 648 O O . GLU A 1 88 ? 4.066 10.480 -21.730 1.00 81.50 88 GLU A O 1
ATOM 653 N N . ARG A 1 89 ? 6.125 11.089 -21.079 1.00 83.88 89 ARG A N 1
ATOM 654 C CA . ARG A 1 89 ? 6.849 10.089 -21.882 1.00 83.88 89 ARG A CA 1
ATOM 655 C C . ARG A 1 89 ? 6.968 8.724 -21.210 1.00 83.88 89 ARG A C 1
ATOM 657 O O . ARG A 1 89 ? 7.248 7.748 -21.898 1.00 83.88 89 ARG A O 1
ATOM 664 N N . ASP A 1 90 ? 6.690 8.648 -19.912 1.00 87.81 90 ASP A N 1
ATOM 665 C CA . ASP A 1 90 ? 7.023 7.486 -19.081 1.00 87.81 90 ASP A CA 1
ATOM 666 C C . ASP A 1 90 ? 5.777 6.677 -18.687 1.00 87.81 90 ASP A C 1
ATOM 668 O O . ASP A 1 90 ? 5.844 5.772 -17.858 1.00 87.81 90 ASP A O 1
ATOM 672 N N . ALA A 1 91 ? 4.618 6.986 -19.282 1.00 88.25 91 ALA A N 1
ATOM 673 C CA . ALA A 1 91 ? 3.328 6.397 -18.920 1.00 88.25 91 ALA A CA 1
ATOM 674 C C . ALA A 1 91 ? 3.317 4.859 -18.999 1.00 88.25 91 ALA A C 1
ATOM 676 O O . ALA A 1 91 ? 2.772 4.194 -18.119 1.00 88.25 91 ALA A O 1
ATOM 677 N N . ALA A 1 92 ? 3.937 4.284 -20.035 1.00 89.12 92 ALA A N 1
ATOM 678 C CA . ALA A 1 92 ? 3.997 2.833 -20.213 1.00 89.12 92 ALA A CA 1
ATOM 679 C C . ALA A 1 92 ? 4.860 2.154 -19.138 1.00 89.12 92 ALA A C 1
ATOM 681 O O . ALA A 1 92 ? 4.471 1.128 -18.581 1.00 89.12 92 ALA A O 1
ATOM 682 N N . GLU A 1 93 ? 6.012 2.742 -18.818 1.00 89.94 93 GLU A N 1
ATOM 683 C CA . GLU A 1 93 ? 6.918 2.196 -17.809 1.00 89.94 93 GLU A CA 1
ATOM 684 C C . GLU A 1 93 ? 6.351 2.383 -16.394 1.00 89.94 93 GLU A C 1
ATOM 686 O O . GLU A 1 93 ? 6.457 1.486 -15.561 1.00 89.94 93 GLU A O 1
ATOM 691 N N . ALA A 1 94 ? 5.665 3.501 -16.139 1.00 91.31 94 ALA A N 1
ATOM 692 C CA . ALA A 1 94 ? 4.941 3.745 -14.896 1.00 91.31 94 ALA A CA 1
ATOM 693 C C . ALA A 1 94 ? 3.787 2.752 -14.692 1.00 91.31 94 ALA A C 1
ATOM 695 O O . ALA A 1 94 ? 3.603 2.247 -13.586 1.00 91.31 94 ALA A O 1
ATOM 696 N N . ALA A 1 95 ? 3.043 2.419 -15.753 1.00 91.81 95 ALA A N 1
ATOM 697 C CA . ALA A 1 95 ? 1.997 1.399 -15.698 1.00 91.81 95 ALA A CA 1
ATOM 698 C C . ALA A 1 95 ? 2.570 0.001 -15.416 1.00 91.81 95 ALA A C 1
ATOM 700 O O . ALA A 1 95 ? 2.009 -0.739 -14.607 1.00 91.81 95 ALA A O 1
ATOM 701 N N . LEU A 1 96 ? 3.708 -0.344 -16.030 1.00 92.12 96 LEU A N 1
ATOM 702 C CA . LEU A 1 96 ? 4.414 -1.597 -15.756 1.00 92.12 96 LEU A CA 1
ATOM 703 C C . LEU A 1 96 ? 4.908 -1.656 -14.304 1.00 92.12 96 LEU A C 1
ATOM 705 O O . LEU A 1 96 ? 4.742 -2.681 -13.642 1.00 92.12 96 LEU A O 1
ATOM 709 N N . LEU A 1 97 ? 5.482 -0.562 -13.796 1.00 91.94 97 LEU A N 1
ATOM 710 C CA . LEU A 1 97 ? 5.927 -0.461 -12.408 1.00 91.94 97 LEU A CA 1
ATOM 711 C C . LEU A 1 97 ? 4.753 -0.608 -11.433 1.00 91.94 97 LEU A C 1
ATOM 713 O O . LEU A 1 97 ? 4.872 -1.350 -10.460 1.00 91.94 97 LEU A O 1
ATOM 717 N N . ALA A 1 98 ? 3.623 0.048 -11.711 1.00 93.69 98 ALA A N 1
ATOM 718 C CA . ALA A 1 98 ? 2.416 -0.052 -10.895 1.00 93.69 98 ALA A CA 1
ATOM 719 C C . ALA A 1 98 ? 1.897 -1.496 -10.825 1.00 93.69 98 ALA A C 1
ATOM 721 O O . ALA A 1 98 ? 1.654 -1.998 -9.732 1.00 93.69 98 ALA A O 1
ATOM 722 N N . ALA A 1 99 ? 1.794 -2.178 -11.971 1.00 95.00 99 ALA A N 1
ATOM 723 C CA . ALA A 1 99 ? 1.358 -3.573 -12.029 1.00 95.00 99 ALA A CA 1
ATOM 724 C C . ALA A 1 99 ? 2.318 -4.510 -11.285 1.00 95.00 99 ALA A C 1
ATOM 726 O O . ALA A 1 99 ? 1.898 -5.307 -10.454 1.00 95.00 99 ALA A O 1
ATOM 727 N N . THR A 1 100 ? 3.624 -4.347 -11.512 1.00 93.19 100 THR A N 1
ATOM 728 C CA . THR A 1 100 ? 4.648 -5.181 -10.868 1.00 93.19 100 THR A CA 1
ATOM 729 C C . THR A 1 100 ? 4.626 -5.030 -9.343 1.00 93.19 100 THR A C 1
ATOM 731 O O . THR A 1 100 ? 4.773 -6.008 -8.614 1.00 93.19 100 THR A O 1
ATOM 734 N N . LEU A 1 101 ? 4.443 -3.804 -8.843 1.00 93.88 101 LEU A N 1
ATOM 735 C CA . LEU A 1 101 ? 4.331 -3.550 -7.407 1.00 93.88 101 LEU A CA 1
ATOM 736 C C . LEU A 1 101 ? 3.035 -4.111 -6.815 1.00 93.88 101 LEU A C 1
ATOM 738 O O . LEU A 1 101 ? 3.068 -4.626 -5.702 1.00 93.88 101 LEU A O 1
ATOM 742 N N . ASP A 1 102 ? 1.906 -4.025 -7.519 1.00 94.62 102 ASP A N 1
ATOM 743 C CA . ASP A 1 102 ? 0.639 -4.592 -7.040 1.00 94.62 102 ASP A CA 1
ATOM 744 C C . ASP A 1 102 ? 0.710 -6.126 -6.932 1.00 94.62 102 ASP A C 1
ATOM 746 O O . ASP A 1 102 ? 0.251 -6.701 -5.939 1.00 94.62 102 ASP A O 1
ATOM 750 N N . ASP A 1 103 ? 1.384 -6.781 -7.883 1.00 94.12 103 ASP A N 1
ATOM 751 C CA . ASP A 1 103 ? 1.684 -8.216 -7.833 1.00 94.12 103 ASP A CA 1
ATOM 752 C C . ASP A 1 103 ? 2.603 -8.572 -6.650 1.00 94.12 103 ASP A C 1
ATOM 754 O O . ASP A 1 103 ? 2.380 -9.570 -5.958 1.00 94.12 103 ASP A O 1
ATOM 758 N N . ASP A 1 104 ? 3.630 -7.760 -6.375 1.00 92.44 104 ASP A N 1
ATOM 759 C CA . ASP A 1 104 ? 4.511 -7.942 -5.212 1.00 92.44 104 ASP A CA 1
ATOM 760 C C . ASP A 1 104 ? 3.753 -7.814 -3.889 1.00 92.44 104 ASP A C 1
ATOM 762 O O . ASP A 1 104 ? 3.936 -8.629 -2.981 1.00 92.44 104 ASP A O 1
ATOM 766 N N . LEU A 1 105 ? 2.890 -6.801 -3.782 1.00 92.94 105 LEU A N 1
ATOM 767 C CA . LEU A 1 105 ? 2.067 -6.559 -2.599 1.00 92.94 105 LEU A CA 1
ATOM 768 C C . LEU A 1 105 ? 1.072 -7.698 -2.378 1.00 92.94 105 LEU A C 1
ATOM 770 O O . LEU A 1 105 ? 0.878 -8.123 -1.240 1.00 92.94 105 LEU A O 1
ATOM 774 N N . SER A 1 106 ? 0.473 -8.213 -3.451 1.00 93.25 106 SER A N 1
ATOM 775 C CA . SER A 1 106 ? -0.471 -9.330 -3.385 1.00 93.25 106 SER A CA 1
ATOM 776 C C . SER A 1 106 ? 0.229 -10.616 -2.941 1.00 93.25 106 SER A C 1
ATOM 778 O O . SER A 1 106 ? -0.188 -11.226 -1.960 1.00 93.25 106 SER A O 1
ATOM 780 N N . ARG A 1 107 ? 1.377 -10.957 -3.547 1.00 90.94 107 ARG A N 1
ATOM 781 C CA . ARG A 1 107 ? 2.198 -12.105 -3.114 1.00 90.94 107 ARG A CA 1
ATOM 782 C C . ARG A 1 107 ? 2.626 -11.999 -1.653 1.00 90.94 107 ARG A C 1
ATOM 784 O O . ARG A 1 107 ? 2.621 -12.994 -0.932 1.00 90.94 107 ARG A O 1
ATOM 791 N N . ALA A 1 108 ? 3.022 -10.811 -1.206 1.00 89.12 108 ALA A N 1
ATOM 792 C CA . ALA A 1 108 ? 3.419 -10.608 0.179 1.00 89.12 108 ALA A CA 1
ATOM 793 C C . AL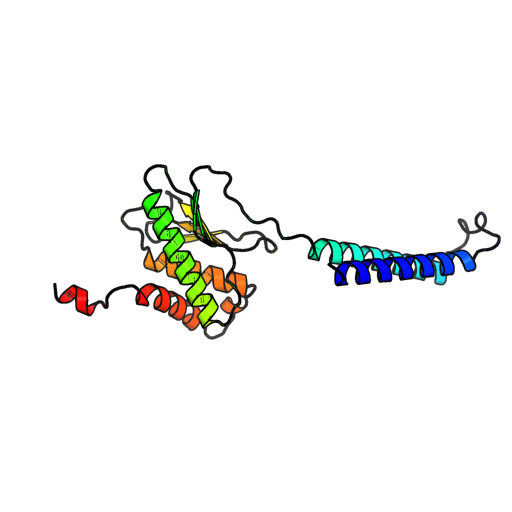A A 1 108 ? 2.239 -10.726 1.150 1.00 89.12 108 ALA A C 1
ATOM 795 O O . ALA A 1 108 ? 2.401 -11.326 2.211 1.00 89.12 108 ALA A O 1
ATOM 796 N N . ALA A 1 109 ? 1.067 -10.192 0.796 1.00 90.56 109 ALA A N 1
ATOM 797 C CA . ALA A 1 109 ? -0.145 -10.346 1.595 1.00 90.56 109 ALA A CA 1
ATOM 798 C C . ALA A 1 109 ? -0.511 -11.830 1.756 1.00 90.56 109 ALA A C 1
ATOM 800 O O . ALA A 1 109 ? -0.665 -12.293 2.887 1.00 90.56 109 ALA A O 1
ATOM 801 N N . ASP A 1 110 ? -0.511 -12.586 0.653 1.00 91.44 110 ASP A N 1
ATOM 802 C CA . ASP A 1 110 ? -0.793 -14.025 0.644 1.00 91.44 110 ASP A CA 1
ATOM 803 C C . ASP A 1 110 ? 0.182 -14.808 1.535 1.00 91.44 110 ASP A C 1
ATOM 805 O O . ASP A 1 110 ? -0.225 -15.649 2.338 1.00 91.44 110 ASP A O 1
ATOM 809 N N . LEU A 1 111 ? 1.482 -14.511 1.440 1.00 87.81 111 LEU A N 1
ATOM 810 C CA . LEU A 1 111 ? 2.515 -15.181 2.236 1.00 87.81 111 LEU A CA 1
ATOM 811 C C . LEU A 1 111 ? 2.439 -14.857 3.727 1.00 87.81 111 LEU A C 1
ATOM 813 O O . LEU A 1 111 ? 2.767 -15.705 4.558 1.00 87.81 111 LEU A O 1
ATOM 817 N N . LEU A 1 112 ? 2.043 -13.633 4.069 1.00 86.44 112 LEU A N 1
ATOM 818 C CA . LEU A 1 112 ? 1.910 -13.182 5.453 1.00 86.44 112 LEU A CA 1
ATOM 819 C C . LEU A 1 112 ? 0.540 -13.529 6.056 1.00 86.44 112 LEU A C 1
ATOM 821 O O . LEU A 1 112 ? 0.344 -13.324 7.253 1.00 86.44 112 LEU A O 1
ATOM 825 N N . GLY A 1 113 ? -0.394 -14.058 5.257 1.00 88.75 113 GLY A N 1
ATOM 826 C CA . GLY A 1 113 ? -1.767 -14.330 5.681 1.00 88.75 113 GLY A CA 1
ATOM 827 C C . GLY A 1 113 ? -2.559 -13.057 5.994 1.00 88.75 113 GLY A C 1
ATOM 828 O O . GLY A 1 113 ? -3.446 -13.081 6.846 1.00 88.75 113 GLY A O 1
ATOM 829 N N . LEU A 1 114 ? -2.208 -11.942 5.351 1.00 86.88 114 LEU A N 1
ATOM 830 C CA . LEU A 1 114 ? -2.911 -10.667 5.467 1.00 86.88 114 LEU A CA 1
ATOM 831 C C . LEU A 1 114 ? -4.007 -10.598 4.402 1.00 86.88 114 LEU A C 1
ATOM 833 O O . LEU A 1 114 ? -3.799 -11.029 3.274 1.00 86.88 114 LEU A O 1
ATOM 837 N N . GLU A 1 115 ? -5.153 -10.005 4.736 1.00 87.31 115 GLU A N 1
ATOM 838 C CA . GLU A 1 115 ? -6.241 -9.807 3.766 1.00 87.31 115 GLU A CA 1
ATOM 839 C C . GLU A 1 115 ? -5.807 -8.880 2.620 1.00 87.31 115 GLU A C 1
ATOM 841 O O . GLU A 1 115 ? -6.085 -9.137 1.450 1.00 87.31 115 GLU A O 1
ATOM 846 N N . ALA A 1 116 ? -5.075 -7.815 2.952 1.00 86.88 116 ALA A N 1
ATOM 847 C CA . ALA A 1 116 ? -4.477 -6.903 1.992 1.00 86.88 116 ALA A CA 1
ATOM 848 C C . ALA A 1 116 ? -3.357 -6.082 2.644 1.00 86.88 116 ALA A C 1
ATOM 850 O O . ALA A 1 116 ? -3.425 -5.739 3.823 1.00 86.88 116 ALA A O 1
ATOM 851 N N . LEU A 1 117 ? -2.353 -5.703 1.851 1.00 89.94 117 LEU A N 1
ATOM 852 C CA . LEU A 1 117 ? -1.495 -4.560 2.167 1.00 89.94 117 LEU A CA 1
ATOM 853 C C . LEU A 1 117 ? -2.158 -3.260 1.690 1.00 89.94 117 LEU A C 1
ATOM 855 O O . LEU A 1 117 ? -2.924 -3.274 0.721 1.00 89.94 117 LEU A O 1
ATOM 859 N N . GLY A 1 118 ? -1.858 -2.154 2.376 1.00 89.31 118 GLY A N 1
ATOM 860 C CA . GLY A 1 118 ? -2.383 -0.825 2.052 1.00 89.31 118 GLY A CA 1
ATOM 861 C C . GLY A 1 118 ? -1.917 -0.291 0.688 1.00 89.31 118 GLY A C 1
ATOM 862 O O . GLY A 1 118 ? -1.050 -0.894 0.046 1.00 89.31 118 GLY A O 1
ATOM 863 N N . PRO A 1 119 ? -2.491 0.836 0.231 1.00 92.31 119 PRO A N 1
ATOM 864 C CA . PRO A 1 119 ? -2.126 1.436 -1.045 1.00 92.31 119 PRO A CA 1
ATOM 865 C C . PRO A 1 119 ? -0.684 1.962 -1.045 1.00 92.31 119 PRO A C 1
ATOM 867 O O . PRO A 1 119 ? -0.115 2.296 -0.004 1.00 92.31 119 PRO A O 1
ATOM 870 N N . VAL A 1 120 ? -0.087 2.034 -2.232 1.00 93.12 120 VAL A N 1
ATOM 871 C CA . VAL A 1 120 ? 1.275 2.542 -2.431 1.00 93.12 120 VAL A CA 1
ATOM 872 C C . VAL A 1 120 ? 1.253 3.674 -3.443 1.00 93.12 120 VAL A C 1
ATOM 874 O O . VAL A 1 120 ? 0.725 3.534 -4.547 1.00 93.12 120 VAL A O 1
ATOM 877 N N . PHE A 1 121 ? 1.893 4.777 -3.083 1.00 93.44 121 PHE A N 1
ATOM 878 C CA . PHE A 1 121 ? 2.035 5.960 -3.912 1.00 93.44 121 PHE A CA 1
ATOM 879 C C . PHE A 1 121 ? 3.507 6.149 -4.256 1.00 93.44 121 PHE A C 1
ATOM 881 O O . PHE A 1 121 ? 4.366 6.133 -3.377 1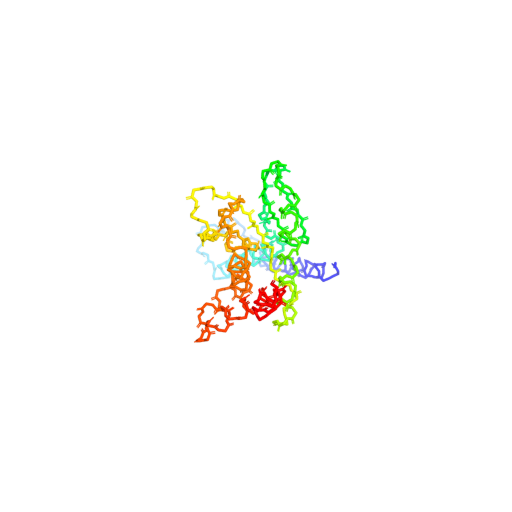.00 93.44 121 PHE A O 1
ATOM 888 N N . VAL A 1 122 ? 3.812 6.314 -5.539 1.00 92.88 122 VAL A N 1
ATOM 889 C CA . VAL A 1 122 ? 5.178 6.515 -6.026 1.00 92.88 122 VAL A CA 1
ATOM 890 C C . VAL A 1 122 ? 5.268 7.868 -6.705 1.00 92.88 122 VAL A C 1
ATOM 892 O O . VAL A 1 122 ? 4.510 8.140 -7.636 1.00 92.88 122 VAL A O 1
ATOM 895 N N . ALA A 1 123 ? 6.207 8.701 -6.260 1.00 91.94 123 ALA A N 1
ATOM 896 C CA . ALA A 1 123 ? 6.468 10.004 -6.855 1.00 91.94 123 ALA A CA 1
ATOM 897 C C . ALA A 1 123 ? 7.922 10.115 -7.359 1.00 91.94 123 ALA A C 1
ATOM 899 O O . ALA A 1 123 ? 8.861 9.826 -6.611 1.00 91.94 123 ALA A O 1
ATOM 900 N N . PRO A 1 124 ? 8.139 10.544 -8.614 1.00 89.25 124 PRO A N 1
ATOM 901 C CA . PRO A 1 124 ? 9.466 10.779 -9.152 1.00 89.25 124 PRO A CA 1
ATOM 902 C C . PRO A 1 124 ? 10.084 12.012 -8.488 1.00 89.25 124 PRO A C 1
ATOM 904 O O . PRO A 1 124 ? 9.424 13.037 -8.303 1.00 89.25 124 PRO A O 1
ATOM 907 N N . ARG A 1 125 ? 11.367 11.923 -8.141 1.00 87.69 125 ARG A N 1
ATOM 908 C CA . ARG A 1 125 ? 12.138 13.005 -7.523 1.00 87.69 125 ARG A CA 1
ATOM 909 C C . ARG A 1 125 ? 13.515 13.073 -8.183 1.00 87.69 125 ARG A C 1
ATOM 911 O O . ARG A 1 125 ? 14.359 12.208 -7.974 1.00 87.69 125 ARG A O 1
ATOM 918 N N . ALA A 1 126 ? 13.712 14.071 -9.040 1.00 80.44 126 ALA A N 1
ATOM 919 C CA . ALA A 1 126 ? 14.880 14.147 -9.923 1.00 80.44 126 ALA A CA 1
ATOM 920 C C . ALA A 1 126 ? 16.191 14.549 -9.218 1.00 80.44 126 ALA A C 1
ATOM 922 O O . ALA A 1 126 ? 17.262 14.406 -9.799 1.00 80.44 126 ALA A O 1
ATOM 923 N N . ASP A 1 127 ? 16.113 15.079 -7.997 1.00 84.00 127 ASP A N 1
ATOM 924 C CA . ASP A 1 127 ? 17.255 15.476 -7.166 1.00 84.00 127 ASP A CA 1
ATOM 925 C C . ASP A 1 127 ? 17.868 14.309 -6.373 1.00 84.00 127 ASP A C 1
ATOM 927 O O . ASP A 1 127 ? 18.954 14.471 -5.817 1.00 84.00 127 ASP A O 1
ATOM 931 N N . LEU A 1 128 ? 17.211 13.144 -6.343 1.00 85.38 128 LEU A N 1
ATOM 932 C CA . LEU A 1 128 ? 17.729 11.939 -5.699 1.00 85.38 128 LEU A CA 1
ATOM 933 C C . LEU A 1 128 ? 18.777 11.232 -6.560 1.00 85.38 128 LEU A C 1
ATOM 935 O O . LEU A 1 128 ? 18.689 11.180 -7.790 1.00 85.38 128 LEU A O 1
ATOM 939 N N . GLY A 1 129 ? 19.757 10.622 -5.895 1.00 81.88 129 GLY A N 1
ATOM 940 C CA . GLY A 1 129 ? 20.696 9.715 -6.540 1.00 81.88 129 GLY A CA 1
ATOM 941 C C . GLY A 1 129 ? 19.991 8.492 -7.158 1.00 81.88 129 GLY A C 1
ATOM 942 O O . GLY A 1 129 ? 18.922 8.091 -6.701 1.00 81.88 129 GLY A O 1
ATOM 943 N N . PRO A 1 130 ? 20.593 7.814 -8.156 1.00 79.94 130 PRO A N 1
ATOM 944 C CA . PRO A 1 130 ? 19.932 6.731 -8.901 1.00 79.94 130 PRO A CA 1
ATOM 945 C C . PRO A 1 130 ? 19.470 5.538 -8.048 1.00 79.94 130 PRO A C 1
ATOM 947 O O . PRO A 1 130 ? 18.558 4.811 -8.431 1.00 79.94 130 PRO A O 1
ATOM 950 N N . SER A 1 131 ? 20.105 5.323 -6.896 1.00 77.81 131 SER A N 1
ATOM 951 C CA . SER A 1 131 ? 19.778 4.256 -5.945 1.00 77.81 131 SER A CA 1
ATOM 952 C C . SER A 1 131 ? 19.198 4.779 -4.627 1.00 77.81 131 SER A C 1
ATOM 954 O O . SER A 1 131 ? 18.967 3.997 -3.699 1.00 77.81 131 SER A O 1
ATOM 956 N N . GLU A 1 132 ? 18.966 6.089 -4.538 1.00 81.56 132 GLU A N 1
ATOM 957 C CA . GLU A 1 132 ? 18.342 6.720 -3.385 1.00 81.56 132 GLU A CA 1
ATOM 958 C C . GLU A 1 132 ? 16.823 6.609 -3.488 1.00 81.56 132 GLU A C 1
ATOM 960 O O . GLU A 1 132 ? 16.208 6.839 -4.532 1.00 81.56 132 GLU A O 1
ATOM 965 N N . VAL A 1 133 ? 16.226 6.215 -2.369 1.00 85.75 133 VAL A N 1
ATOM 966 C CA . VAL A 1 133 ? 14.787 6.071 -2.210 1.00 85.75 133 VAL A CA 1
ATOM 967 C C . VAL A 1 133 ? 14.431 6.705 -0.880 1.00 85.75 133 VAL A C 1
ATOM 969 O O . VAL A 1 133 ? 15.020 6.377 0.152 1.00 85.75 133 VAL A O 1
ATOM 972 N N . GLU A 1 134 ? 13.469 7.610 -0.910 1.00 86.31 134 GLU A N 1
ATOM 973 C CA . GLU A 1 134 ? 12.930 8.255 0.273 1.00 86.31 134 GLU A CA 1
ATOM 974 C C . GLU A 1 134 ? 11.525 7.737 0.544 1.00 86.31 134 GLU A C 1
ATOM 976 O O . GLU A 1 134 ? 10.731 7.491 -0.362 1.00 86.31 134 GLU A O 1
ATOM 981 N N . HIS A 1 135 ? 11.211 7.588 1.821 1.00 84.88 135 HIS A N 1
ATOM 982 C CA . HIS A 1 135 ? 9.862 7.317 2.281 1.00 84.88 135 HIS A CA 1
ATOM 983 C C . HIS A 1 135 ? 9.359 8.565 2.987 1.00 84.88 135 HIS A C 1
ATOM 985 O O . HIS A 1 135 ? 9.987 9.021 3.947 1.00 84.88 135 HIS A O 1
ATOM 991 N N . GLU A 1 136 ? 8.228 9.084 2.533 1.00 79.75 136 GLU A N 1
ATOM 992 C CA . GLU A 1 136 ? 7.528 10.149 3.230 1.00 79.75 136 GLU A CA 1
ATOM 993 C C . GLU A 1 136 ? 6.395 9.510 4.035 1.00 79.75 136 GLU A C 1
ATOM 995 O O . GLU A 1 136 ? 5.552 8.822 3.453 1.00 79.75 136 GLU A O 1
ATOM 1000 N N . PRO A 1 137 ? 6.402 9.648 5.372 1.00 69.62 137 PRO A N 1
ATOM 1001 C CA . PRO A 1 137 ? 5.293 9.158 6.166 1.00 69.62 137 PRO A CA 1
ATOM 1002 C C . PRO A 1 137 ? 4.043 9.953 5.784 1.00 69.62 137 PRO A C 1
ATOM 1004 O O . PRO A 1 137 ? 4.046 11.179 5.862 1.00 69.62 137 PRO A O 1
ATOM 1007 N N . LEU A 1 138 ? 3.000 9.241 5.362 1.00 80.00 138 LEU A N 1
ATOM 1008 C CA . LEU A 1 138 ? 1.645 9.779 5.402 1.00 80.00 138 LEU A CA 1
ATOM 1009 C C . LEU A 1 138 ? 1.219 9.913 6.869 1.00 80.00 138 LEU A C 1
ATOM 1011 O O . LEU A 1 138 ? 1.814 9.261 7.741 1.00 80.00 138 LEU A O 1
ATOM 1015 N N . ASP A 1 139 ? 0.196 10.725 7.127 1.00 75.62 139 ASP A N 1
ATOM 1016 C CA . ASP A 1 139 ? -0.372 10.859 8.468 1.00 75.62 139 ASP A CA 1
ATOM 1017 C C . ASP A 1 139 ? -0.748 9.476 9.040 1.00 75.62 139 ASP A C 1
ATOM 1019 O O . ASP A 1 139 ? -0.957 8.497 8.308 1.00 75.62 139 ASP A O 1
ATOM 1023 N N . GLU A 1 140 ? -0.751 9.345 10.371 1.00 68.50 140 GLU A N 1
ATOM 1024 C CA . GLU A 1 140 ? -0.931 8.041 11.031 1.00 68.50 140 GLU A CA 1
ATOM 1025 C C . GLU A 1 140 ? -2.223 7.353 10.574 1.00 68.50 140 GLU A C 1
ATOM 1027 O O . GLU A 1 140 ? -2.190 6.160 10.247 1.00 68.50 140 GLU A O 1
ATOM 1032 N N . ASP A 1 141 ? -3.282 8.147 10.425 1.00 70.50 141 ASP A N 1
ATOM 1033 C CA . ASP A 1 141 ? -4.615 7.724 10.004 1.00 70.50 141 ASP A CA 1
ATOM 1034 C C . ASP A 1 141 ? -4.726 7.492 8.490 1.00 70.50 141 ASP A C 1
ATOM 1036 O O . ASP A 1 141 ? -5.602 6.753 8.039 1.00 70.50 141 ASP A O 1
ATOM 1040 N N . GLU A 1 142 ? -3.825 8.060 7.683 1.00 79.69 142 GLU A N 1
ATOM 1041 C CA . GLU A 1 142 ? -3.863 7.884 6.234 1.00 79.69 142 GLU A CA 1
ATOM 1042 C C . GLU A 1 142 ? -3.388 6.476 5.833 1.00 79.69 142 GLU A C 1
ATOM 1044 O O . GLU A 1 142 ? -2.292 6.032 6.216 1.00 79.69 142 GLU A O 1
ATOM 1049 N N . PRO A 1 143 ? -4.179 5.739 5.033 1.00 78.44 143 PRO A N 1
ATOM 1050 C CA . PRO A 1 143 ? -3.820 4.401 4.611 1.00 78.44 143 PRO A CA 1
ATOM 1051 C C . PRO A 1 143 ? -2.715 4.446 3.553 1.00 78.44 143 PRO A C 1
ATOM 1053 O O . PRO A 1 143 ? -2.799 5.166 2.561 1.00 78.44 143 PRO A O 1
ATOM 1056 N N . GLY A 1 144 ? -1.719 3.573 3.713 1.00 86.25 144 GLY A N 1
ATOM 1057 C CA . GLY A 1 144 ? -0.699 3.327 2.696 1.00 86.25 144 GLY A CA 1
ATOM 1058 C C . GLY A 1 144 ? 0.647 3.997 2.944 1.00 86.25 144 GLY A C 1
ATOM 1059 O O . GLY A 1 144 ? 0.967 4.406 4.059 1.00 86.25 144 GLY A O 1
ATOM 1060 N N . VAL A 1 145 ? 1.472 4.027 1.897 1.00 91.12 145 VAL A N 1
ATOM 1061 C CA . VAL A 1 145 ? 2.838 4.570 1.939 1.00 91.12 145 VAL A CA 1
ATOM 1062 C C . VAL A 1 145 ? 3.144 5.398 0.697 1.00 91.12 145 VAL A C 1
ATOM 1064 O O . VAL A 1 145 ? 2.832 4.982 -0.419 1.00 91.12 145 VAL A O 1
ATOM 1067 N N . LEU A 1 146 ? 3.801 6.544 0.888 1.00 92.12 146 LEU A N 1
ATOM 1068 C CA . LEU A 1 146 ? 4.338 7.373 -0.188 1.00 92.12 146 LEU A CA 1
ATOM 1069 C C . LEU A 1 146 ? 5.854 7.188 -0.278 1.00 92.12 146 LEU A C 1
ATOM 1071 O O . LEU A 1 146 ? 6.600 7.383 0.684 1.00 92.12 146 LEU A O 1
ATOM 1075 N N . VAL A 1 147 ? 6.319 6.799 -1.461 1.00 92.50 147 VAL A N 1
ATOM 1076 C CA . VAL A 1 147 ? 7.731 6.557 -1.746 1.00 92.50 147 VAL A CA 1
ATOM 1077 C C . VAL A 1 147 ? 8.180 7.479 -2.871 1.00 92.50 147 VAL A C 1
ATOM 1079 O O . VAL A 1 147 ? 7.580 7.523 -3.946 1.00 92.50 147 VAL A O 1
ATOM 1082 N N . ARG A 1 148 ? 9.262 8.215 -2.627 1.00 91.19 148 ARG A N 1
ATOM 1083 C CA . ARG A 1 148 ? 9.917 9.080 -3.605 1.00 91.19 148 ARG A CA 1
ATOM 1084 C C . ARG A 1 148 ? 11.198 8.429 -4.095 1.00 91.19 148 ARG A C 1
ATOM 1086 O O . ARG A 1 148 ? 11.965 7.888 -3.302 1.00 91.19 148 ARG A O 1
ATOM 1093 N N . ALA A 1 149 ? 11.443 8.475 -5.396 1.00 88.88 149 ALA A N 1
ATOM 1094 C CA . ALA A 1 149 ? 12.652 7.893 -5.964 1.00 88.88 149 ALA A CA 1
ATOM 1095 C C . ALA A 1 149 ? 13.107 8.619 -7.227 1.00 88.88 149 ALA A C 1
ATOM 1097 O O . ALA A 1 149 ? 12.308 9.276 -7.893 1.00 88.88 149 ALA A O 1
ATOM 1098 N N . ALA A 1 150 ? 14.370 8.419 -7.604 1.00 85.56 150 ALA A N 1
ATOM 1099 C CA . ALA A 1 150 ? 14.960 8.937 -8.839 1.00 85.56 150 ALA A CA 1
ATOM 1100 C C . ALA A 1 150 ? 14.420 8.265 -10.120 1.00 85.56 150 ALA A C 1
ATOM 1102 O O . ALA A 1 150 ? 15.122 8.160 -11.117 1.00 85.56 150 ALA A O 1
ATOM 1103 N N . TRP A 1 151 ? 13.191 7.756 -10.124 1.00 80.88 151 TRP A N 1
ATOM 1104 C CA . TRP A 1 151 ? 12.554 7.235 -11.330 1.00 80.88 151 TRP A CA 1
ATOM 1105 C C . TRP A 1 151 ? 12.091 8.400 -12.228 1.00 80.88 151 TRP A C 1
ATOM 1107 O O . TRP A 1 151 ? 11.583 9.379 -11.681 1.00 80.88 151 TRP A O 1
ATOM 1117 N N . PRO A 1 152 ? 12.217 8.344 -13.569 1.00 79.81 152 PRO A N 1
ATOM 1118 C CA . PRO A 1 152 ? 12.873 7.327 -14.393 1.00 79.81 152 PRO A CA 1
ATOM 1119 C C . PRO A 1 152 ? 14.321 7.706 -14.759 1.00 79.81 152 PRO A C 1
ATOM 1121 O O . PRO A 1 152 ? 14.606 8.218 -15.839 1.00 79.81 152 PRO A O 1
ATOM 1124 N N . HIS A 1 153 ? 15.278 7.460 -13.860 1.00 82.25 153 HIS A N 1
ATOM 1125 C CA . HIS A 1 153 ? 16.706 7.619 -14.150 1.00 82.25 153 HIS A CA 1
ATOM 1126 C C . HIS A 1 153 ? 17.304 6.314 -14.727 1.00 82.25 153 HIS A C 1
ATOM 1128 O O . HIS A 1 153 ? 17.016 5.238 -14.207 1.00 82.25 153 HIS A O 1
ATOM 1134 N N . PRO A 1 154 ? 18.211 6.350 -15.727 1.00 78.44 154 PRO A N 1
ATOM 1135 C CA . PRO A 1 154 ? 18.792 5.139 -16.336 1.00 78.44 154 PRO A CA 1
ATOM 1136 C C . PRO A 1 154 ? 19.544 4.213 -15.367 1.00 78.44 154 PRO A C 1
ATOM 1138 O O . PRO A 1 154 ? 19.650 3.013 -15.589 1.00 78.44 154 PRO A O 1
ATOM 1141 N N . GLY A 1 155 ? 20.094 4.779 -14.292 1.00 80.25 155 GLY A N 1
ATOM 1142 C CA . GLY A 1 155 ? 20.758 4.039 -13.213 1.00 80.25 155 GLY A CA 1
ATOM 1143 C C . GLY A 1 155 ? 19.817 3.543 -12.111 1.00 80.25 155 GLY A C 1
ATOM 1144 O O . GLY A 1 155 ? 20.302 3.159 -11.051 1.00 80.25 155 GLY A O 1
ATOM 1145 N N . PHE A 1 156 ? 18.500 3.624 -12.311 1.00 84.25 156 PHE A N 1
ATOM 1146 C CA . PHE A 1 156 ? 17.520 3.283 -11.291 1.00 84.25 156 PHE A CA 1
ATOM 1147 C C . PHE A 1 156 ? 17.495 1.784 -10.984 1.00 84.25 156 PHE A C 1
ATOM 1149 O O . PHE A 1 156 ? 17.176 0.940 -11.826 1.00 84.25 156 PHE A O 1
ATOM 1156 N N . GLU A 1 157 ? 17.788 1.445 -9.731 1.00 85.06 157 GLU A N 1
ATOM 1157 C CA . GLU A 1 157 ? 17.778 0.067 -9.247 1.00 85.06 157 GLU A CA 1
ATOM 1158 C C . GLU A 1 157 ? 16.348 -0.393 -8.921 1.00 85.06 157 GLU A C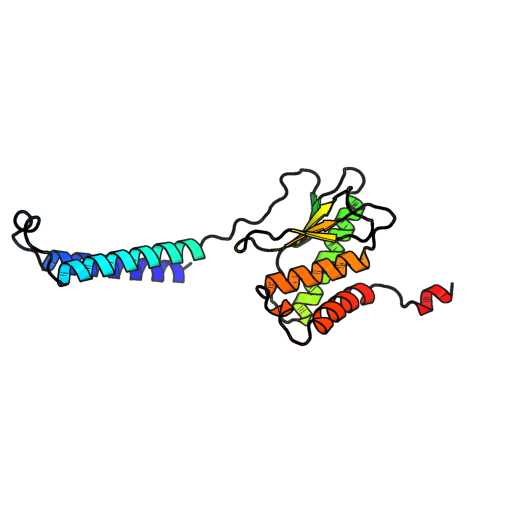 1
ATOM 1160 O O . GLU A 1 157 ? 15.947 -0.490 -7.760 1.00 85.06 157 GLU A O 1
ATOM 1165 N N . THR A 1 158 ? 15.578 -0.730 -9.959 1.00 87.31 158 THR A N 1
ATOM 1166 C CA . THR A 1 158 ? 14.156 -1.116 -9.838 1.00 87.31 158 THR A CA 1
ATOM 1167 C C . THR A 1 158 ? 13.919 -2.218 -8.799 1.00 87.31 1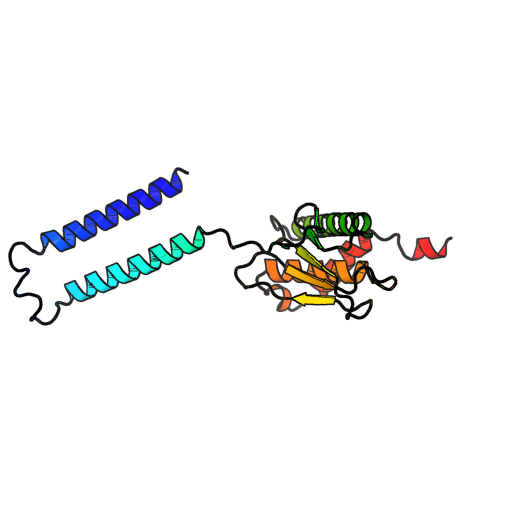58 THR A C 1
ATOM 1169 O O . THR A 1 158 ? 12.988 -2.133 -8.003 1.00 87.31 158 THR A O 1
ATOM 1172 N N . ALA A 1 159 ? 14.774 -3.246 -8.751 1.00 86.19 159 ALA A N 1
ATOM 1173 C CA . ALA A 1 159 ? 14.631 -4.335 -7.782 1.00 86.19 159 ALA A CA 1
ATOM 1174 C C . ALA A 1 159 ? 14.825 -3.864 -6.329 1.00 86.19 159 ALA A C 1
ATOM 1176 O O . ALA A 1 159 ? 14.086 -4.262 -5.428 1.00 86.19 159 ALA A O 1
ATOM 1177 N N . ARG A 1 160 ? 15.799 -2.981 -6.093 1.00 85.19 160 ARG A N 1
ATOM 1178 C CA . ARG A 1 160 ? 16.042 -2.407 -4.767 1.00 85.19 160 ARG A CA 1
ATOM 1179 C C . ARG A 1 160 ? 14.876 -1.526 -4.338 1.00 85.19 160 ARG A C 1
ATOM 1181 O O . ARG A 1 160 ? 14.432 -1.625 -3.198 1.00 85.19 160 ARG A O 1
ATOM 1188 N N . PHE A 1 161 ? 14.361 -0.715 -5.258 1.00 90.25 161 PHE A N 1
ATOM 1189 C CA . PHE A 1 161 ? 13.181 0.104 -5.024 1.00 90.25 161 PHE A CA 1
ATOM 1190 C C . PHE A 1 161 ? 11.955 -0.745 -4.666 1.00 90.25 161 PHE A C 1
ATOM 1192 O O . PHE A 1 161 ? 11.339 -0.503 -3.634 1.00 90.25 161 PHE A O 1
ATOM 1199 N N . ARG A 1 162 ? 11.644 -1.787 -5.450 1.00 91.38 162 ARG A N 1
ATOM 1200 C CA . ARG A 1 162 ? 10.531 -2.711 -5.164 1.00 91.38 162 ARG A CA 1
ATOM 1201 C C . ARG A 1 162 ? 10.646 -3.329 -3.768 1.00 91.38 162 ARG A C 1
ATOM 1203 O O . ARG A 1 162 ? 9.690 -3.286 -2.997 1.00 91.38 162 ARG A O 1
ATOM 1210 N N . ALA A 1 163 ? 11.831 -3.828 -3.406 1.00 87.88 163 ALA A N 1
ATOM 1211 C CA . ALA A 1 163 ? 12.063 -4.434 -2.096 1.00 87.88 163 ALA A CA 1
ATOM 1212 C C . ALA A 1 163 ? 11.914 -3.414 -0.953 1.00 87.88 163 ALA A C 1
ATOM 1214 O O . ALA A 1 163 ? 11.327 -3.723 0.084 1.00 87.88 163 ALA A O 1
ATOM 1215 N N . PHE A 1 164 ? 12.409 -2.187 -1.143 1.00 89.44 164 PHE A N 1
ATOM 1216 C CA . PHE A 1 164 ? 12.249 -1.107 -0.171 1.00 89.44 164 PHE A CA 1
ATOM 1217 C C . PHE A 1 164 ? 10.774 -0.739 0.029 1.00 89.44 164 PHE A C 1
ATOM 1219 O O . PHE A 1 164 ? 10.303 -0.679 1.165 1.00 89.44 164 PHE A O 1
ATOM 1226 N N . THR A 1 165 ? 10.038 -0.540 -1.065 1.00 91.88 165 THR A N 1
ATOM 1227 C CA . THR A 1 165 ? 8.609 -0.201 -1.059 1.00 91.88 165 THR A CA 1
ATOM 1228 C C . THR A 1 165 ? 7.790 -1.272 -0.346 1.00 91.88 165 THR A C 1
ATOM 1230 O O . THR A 1 165 ? 6.975 -0.951 0.520 1.00 91.88 165 THR A O 1
ATOM 1233 N N . LEU A 1 166 ? 8.067 -2.549 -0.621 1.00 90.81 166 LEU A N 1
ATOM 1234 C CA . LEU A 1 166 ? 7.395 -3.661 0.041 1.00 90.81 166 LEU A CA 1
ATOM 1235 C C . LEU A 1 166 ? 7.665 -3.686 1.553 1.00 90.81 166 LEU A C 1
ATOM 1237 O O . LEU A 1 166 ? 6.738 -3.819 2.351 1.00 90.81 166 LEU A O 1
ATOM 1241 N N . ALA A 1 167 ? 8.919 -3.480 1.960 1.00 88.75 167 ALA A N 1
ATOM 1242 C CA . ALA A 1 167 ? 9.286 -3.392 3.369 1.00 88.75 167 ALA A CA 1
ATOM 1243 C C . ALA A 1 167 ? 8.547 -2.252 4.095 1.00 88.75 167 ALA A C 1
ATOM 1245 O O . ALA A 1 167 ? 8.128 -2.430 5.239 1.00 88.75 167 ALA A O 1
ATOM 1246 N N . ARG A 1 168 ? 8.366 -1.092 3.444 1.00 90.06 168 ARG A N 1
ATOM 1247 C CA . ARG A 1 168 ? 7.587 0.031 3.998 1.00 90.06 168 ARG A CA 1
ATOM 1248 C C . ARG A 1 168 ? 6.098 -0.307 4.102 1.00 90.06 168 ARG A C 1
ATOM 1250 O O . ARG A 1 168 ? 5.497 -0.028 5.135 1.00 90.06 168 ARG A O 1
ATOM 1257 N N . ALA A 1 169 ? 5.520 -0.948 3.086 1.00 90.75 169 ALA A N 1
ATOM 1258 C CA . ALA A 1 169 ? 4.115 -1.357 3.103 1.00 90.75 169 ALA A CA 1
ATOM 1259 C C . ALA A 1 169 ? 3.817 -2.348 4.244 1.00 90.75 169 ALA A C 1
ATOM 1261 O O . ALA A 1 169 ? 2.825 -2.191 4.954 1.00 90.75 169 ALA A O 1
ATOM 1262 N N . ILE A 1 170 ? 4.709 -3.319 4.478 1.00 89.06 170 ILE A N 1
ATOM 1263 C CA . ILE A 1 170 ? 4.606 -4.261 5.607 1.00 89.06 170 ILE A CA 1
ATOM 1264 C C . ILE A 1 170 ? 4.768 -3.529 6.948 1.00 89.06 170 ILE A C 1
ATOM 1266 O O . ILE A 1 170 ? 4.060 -3.824 7.912 1.00 89.06 170 ILE A O 1
ATOM 1270 N N . GLU A 1 171 ? 5.678 -2.556 7.034 1.00 88.00 171 GLU A N 1
ATOM 1271 C CA . GLU A 1 171 ? 5.849 -1.749 8.246 1.00 88.00 171 GLU A CA 1
ATOM 1272 C C . GLU A 1 171 ? 4.577 -0.960 8.582 1.00 88.00 171 GLU A C 1
ATOM 1274 O O . GLU A 1 171 ? 4.122 -1.032 9.721 1.00 88.00 171 GLU A O 1
ATOM 1279 N N . LYS A 1 172 ? 3.949 -0.288 7.606 1.00 87.81 172 LYS A N 1
ATOM 1280 C CA . LYS A 1 172 ? 2.677 0.427 7.819 1.00 87.81 172 LYS A CA 1
ATOM 1281 C C . LYS A 1 172 ? 1.547 -0.535 8.191 1.00 87.81 172 LYS A C 1
ATOM 1283 O O . LYS A 1 172 ? 0.849 -0.285 9.165 1.00 87.81 172 LYS A O 1
ATOM 1288 N N . ALA A 1 173 ? 1.417 -1.671 7.501 1.00 87.56 173 ALA A N 1
ATOM 1289 C CA . ALA A 1 173 ? 0.389 -2.678 7.795 1.00 87.56 173 ALA A CA 1
ATOM 1290 C C . ALA A 1 173 ? 0.517 -3.301 9.199 1.00 87.56 173 ALA A C 1
ATOM 1292 O O . ALA A 1 173 ? -0.446 -3.836 9.739 1.00 87.56 173 ALA A O 1
ATOM 1293 N N . THR A 1 174 ? 1.707 -3.243 9.796 1.00 85.94 174 THR A N 1
ATOM 1294 C CA . THR A 1 174 ? 1.964 -3.748 11.150 1.00 85.94 174 THR A CA 1
ATOM 1295 C C . THR A 1 174 ? 2.019 -2.641 12.201 1.00 85.94 174 THR A C 1
ATOM 1297 O O . THR A 1 174 ? 2.379 -2.930 13.345 1.00 85.94 174 THR A O 1
ATOM 1300 N N . GLU A 1 175 ? 1.671 -1.399 11.841 1.00 85.06 175 GLU A N 1
ATOM 1301 C CA . GLU A 1 175 ? 1.773 -0.210 12.703 1.00 85.06 175 GLU A CA 1
ATOM 1302 C C . GLU A 1 175 ? 3.189 -0.047 13.286 1.00 85.06 175 GLU A C 1
ATOM 1304 O O . GLU A 1 175 ? 3.399 0.205 14.470 1.00 85.06 175 GLU A O 1
ATOM 1309 N N . GLY A 1 176 ? 4.210 -0.306 12.466 1.00 81.94 176 GLY A N 1
ATOM 1310 C CA . GLY A 1 176 ? 5.615 -0.200 12.862 1.00 81.94 176 GLY A CA 1
ATOM 1311 C C . GLY A 1 176 ? 6.148 -1.370 13.696 1.00 81.94 176 GLY A C 1
ATOM 1312 O O . GLY A 1 176 ? 7.353 -1.425 13.970 1.00 81.94 176 GLY A O 1
ATOM 1313 N N . ARG A 1 177 ? 5.316 -2.353 14.074 1.00 82.06 177 ARG A N 1
ATOM 1314 C CA . ARG A 1 177 ? 5.761 -3.519 14.863 1.00 82.06 177 ARG A CA 1
ATOM 1315 C C . ARG A 1 177 ? 6.833 -4.330 14.148 1.00 82.06 177 ARG A C 1
ATOM 1317 O O . ARG A 1 177 ? 7.802 -4.738 14.786 1.00 82.06 177 ARG A O 1
ATOM 1324 N N . ALA A 1 178 ? 6.728 -4.493 12.828 1.00 81.44 178 ALA A N 1
ATOM 1325 C CA . ALA A 1 178 ? 7.704 -5.266 12.062 1.00 81.44 178 ALA A CA 1
ATOM 1326 C C . ALA A 1 178 ? 9.138 -4.704 12.143 1.00 81.44 178 ALA A C 1
ATOM 1328 O O . ALA A 1 178 ? 10.105 -5.453 12.004 1.00 81.44 178 ALA A O 1
ATOM 1329 N N . ARG A 1 179 ? 9.296 -3.404 12.428 1.00 78.25 179 ARG A N 1
ATOM 1330 C CA . ARG A 1 179 ? 10.603 -2.751 12.603 1.00 78.25 179 ARG A CA 1
ATOM 1331 C C . ARG A 1 179 ? 11.296 -3.113 13.918 1.00 78.25 179 ARG A C 1
ATOM 1333 O O . ARG A 1 179 ? 12.511 -2.983 14.026 1.00 78.25 179 ARG A O 1
ATOM 1340 N N . HIS A 1 180 ? 10.525 -3.545 14.909 1.00 79.75 180 HIS A N 1
ATOM 1341 C CA . HIS A 1 180 ? 11.003 -3.865 16.253 1.00 79.75 180 HIS A CA 1
ATOM 1342 C C . HIS A 1 180 ? 11.202 -5.372 16.462 1.00 79.75 180 HIS A C 1
ATOM 1344 O O . HIS A 1 180 ? 11.666 -5.794 17.521 1.00 79.75 180 HIS A O 1
ATOM 1350 N N . GLU A 1 181 ? 10.874 -6.188 15.459 1.00 75.75 181 GLU A N 1
ATOM 1351 C CA . GLU A 1 181 ? 11.057 -7.632 15.517 1.00 75.75 181 GLU A CA 1
ATOM 1352 C C . GLU A 1 181 ? 12.559 -7.968 15.588 1.00 75.75 181 GLU A C 1
ATOM 1354 O O . GLU A 1 181 ? 13.324 -7.520 14.734 1.00 75.75 181 GLU A O 1
ATOM 1359 N N . PRO A 1 182 ? 13.025 -8.814 16.527 1.00 71.12 182 PRO A N 1
ATOM 1360 C CA . PRO A 1 182 ? 14.442 -9.189 16.640 1.00 71.12 182 PRO A CA 1
ATOM 1361 C C . PRO A 1 182 ? 15.065 -9.739 15.347 1.00 71.12 182 PRO A C 1
ATOM 1363 O O . PRO A 1 182 ? 16.285 -9.770 15.191 1.00 71.12 182 PRO A O 1
ATOM 1366 N N . ARG A 1 183 ? 14.224 -10.190 14.411 1.00 76.62 183 ARG A N 1
ATOM 1367 C CA . ARG A 1 183 ? 14.603 -10.709 13.099 1.00 76.62 183 ARG A CA 1
ATOM 1368 C C . ARG A 1 183 ? 14.205 -9.773 11.952 1.00 76.62 183 ARG A C 1
ATOM 1370 O O . ARG A 1 183 ? 13.770 -10.261 10.917 1.00 76.62 183 ARG A O 1
ATOM 1377 N N . VAL A 1 184 ? 14.407 -8.455 12.075 1.00 73.56 184 VAL A N 1
ATOM 1378 C CA . VAL A 1 184 ? 14.197 -7.486 10.965 1.00 73.56 184 VAL A CA 1
ATOM 1379 C C . VAL A 1 184 ? 14.865 -7.929 9.653 1.00 73.56 184 VAL A C 1
ATOM 1381 O O . VAL A 1 184 ? 14.336 -7.694 8.568 1.00 73.56 184 VAL A O 1
ATOM 1384 N N . TRP A 1 185 ? 16.001 -8.629 9.730 1.00 73.75 185 TRP A N 1
ATOM 1385 C CA . TRP A 1 185 ? 16.683 -9.187 8.558 1.00 73.75 185 TRP A CA 1
ATOM 1386 C C . TRP A 1 185 ? 15.809 -10.156 7.742 1.00 73.75 185 TRP A C 1
ATOM 1388 O O . TRP A 1 185 ? 16.023 -10.280 6.541 1.00 73.75 185 TRP A O 1
ATOM 1398 N N . VAL A 1 186 ? 14.809 -10.802 8.352 1.00 75.94 186 VAL A N 1
ATOM 1399 C CA . VAL A 1 186 ? 13.826 -11.645 7.654 1.00 75.94 186 VAL A CA 1
ATOM 1400 C C . VAL A 1 186 ? 12.886 -10.795 6.811 1.00 75.94 186 VAL A C 1
ATOM 1402 O O . VAL A 1 186 ? 12.599 -11.181 5.689 1.00 75.94 186 VAL A O 1
ATOM 1405 N N . LEU A 1 187 ? 12.455 -9.625 7.289 1.00 76.56 187 LEU A N 1
ATOM 1406 C CA . LEU A 1 187 ? 11.608 -8.716 6.511 1.00 76.56 187 LEU A CA 1
ATOM 1407 C C . LEU A 1 187 ? 12.363 -8.156 5.301 1.00 76.56 187 LEU A C 1
ATOM 1409 O O . LEU A 1 187 ? 11.849 -8.153 4.182 1.00 76.56 187 LEU A O 1
ATOM 1413 N N . VAL A 1 188 ? 13.613 -7.744 5.514 1.00 75.88 188 VAL A N 1
ATOM 1414 C CA . VAL A 1 188 ? 14.505 -7.286 4.440 1.00 75.88 188 VAL A CA 1
ATOM 1415 C C . VAL A 1 188 ? 14.780 -8.430 3.454 1.00 75.88 188 VAL A C 1
ATOM 1417 O O . VAL A 1 188 ? 14.639 -8.255 2.246 1.00 75.88 188 VAL A O 1
ATOM 1420 N N . GLY A 1 189 ? 15.109 -9.620 3.961 1.00 77.81 189 GLY A N 1
ATOM 1421 C CA . GLY A 1 189 ? 15.383 -10.809 3.155 1.00 77.81 189 GLY A CA 1
ATOM 1422 C C . GLY A 1 189 ? 14.173 -11.299 2.359 1.00 77.81 189 GLY A C 1
ATOM 1423 O O . GLY A 1 189 ? 14.316 -11.603 1.180 1.00 77.81 189 GLY A O 1
ATOM 1424 N N . LEU A 1 190 ? 12.982 -11.315 2.962 1.00 79.31 190 LEU A N 1
ATOM 1425 C CA . LEU A 1 190 ? 11.717 -11.655 2.306 1.00 79.31 190 LEU A CA 1
ATOM 1426 C C . LEU A 1 190 ? 11.417 -10.675 1.173 1.00 79.31 190 LEU A C 1
ATOM 1428 O O . LEU A 1 190 ? 11.111 -11.100 0.063 1.00 79.31 190 LEU A O 1
ATOM 1432 N N . SER A 1 191 ? 11.573 -9.375 1.433 1.00 79.19 191 SER A N 1
ATOM 1433 C CA . SER A 1 191 ? 11.332 -8.341 0.423 1.00 79.19 191 SER A CA 1
ATOM 1434 C C . SER A 1 191 ? 12.279 -8.490 -0.770 1.00 79.19 191 SER A C 1
ATOM 1436 O O . SER A 1 191 ? 11.851 -8.434 -1.919 1.00 79.19 191 SER A O 1
ATOM 1438 N N . HIS A 1 192 ? 13.561 -8.771 -0.517 1.00 78.25 192 HIS A N 1
ATOM 1439 C CA . HIS A 1 192 ? 14.521 -9.080 -1.580 1.00 78.25 192 HIS A CA 1
ATOM 1440 C C . HIS A 1 192 ? 14.214 -10.400 -2.300 1.00 78.25 192 HIS A C 1
ATOM 1442 O O . HIS A 1 192 ? 14.372 -10.483 -3.519 1.00 78.25 192 HIS A O 1
ATOM 1448 N N . HIS A 1 193 ? 13.782 -11.436 -1.578 1.00 78.00 193 HIS A N 1
ATOM 1449 C CA . HIS A 1 193 ? 13.458 -12.738 -2.157 1.00 78.00 193 HIS A CA 1
ATOM 1450 C C . HIS A 1 193 ? 12.272 -12.648 -3.123 1.00 78.00 193 HIS A C 1
ATOM 1452 O O . HIS A 1 193 ? 12.360 -13.149 -4.239 1.00 78.00 193 HIS A O 1
ATOM 1458 N N . LEU A 1 194 ? 11.204 -11.948 -2.736 1.00 78.62 194 LEU A N 1
ATOM 1459 C CA . LEU A 1 194 ? 9.993 -11.823 -3.553 1.00 78.62 194 LEU A CA 1
ATOM 1460 C C . LEU A 1 194 ? 10.229 -11.079 -4.864 1.00 78.62 194 LEU A C 1
ATOM 1462 O O . LEU A 1 194 ? 9.687 -11.469 -5.896 1.00 78.62 194 LEU A O 1
ATOM 1466 N N . VAL A 1 195 ? 11.094 -10.067 -4.826 1.00 79.25 195 VAL A N 1
ATOM 1467 C CA . VAL A 1 195 ? 11.485 -9.298 -6.010 1.00 79.25 195 VAL A CA 1
ATOM 1468 C C . VAL A 1 195 ? 12.462 -10.073 -6.896 1.00 79.25 195 VAL A C 1
ATOM 1470 O O . VAL A 1 195 ? 12.399 -9.985 -8.121 1.00 79.25 195 VAL A O 1
ATOM 1473 N N . SER A 1 196 ? 13.383 -10.835 -6.299 1.00 75.12 196 SER A N 1
ATOM 1474 C CA . SER A 1 196 ? 14.386 -11.606 -7.047 1.00 75.12 196 SER A CA 1
ATOM 1475 C C . SER A 1 196 ? 13.851 -12.911 -7.633 1.00 75.12 196 SER A C 1
ATOM 1477 O O . SER A 1 196 ? 14.446 -13.412 -8.584 1.00 75.12 196 SER A O 1
ATOM 1479 N N . ALA A 1 197 ? 12.725 -13.431 -7.136 1.00 62.72 197 ALA A N 1
ATOM 1480 C CA . ALA A 1 197 ? 12.054 -14.600 -7.703 1.00 62.72 197 ALA A CA 1
ATOM 1481 C C . ALA A 1 197 ? 11.600 -14.390 -9.164 1.00 62.72 197 ALA A C 1
ATOM 1483 O O . ALA A 1 197 ? 11.512 -15.362 -9.911 1.00 62.72 197 ALA A O 1
ATOM 1484 N N . ASP A 1 198 ? 11.386 -13.139 -9.588 1.00 56.44 198 ASP A N 1
ATOM 1485 C CA . ASP A 1 198 ? 11.021 -12.800 -10.973 1.00 56.44 198 ASP A CA 1
ATOM 1486 C C . ASP A 1 198 ? 12.244 -12.600 -11.888 1.00 56.44 198 ASP A C 1
ATOM 1488 O O . ASP A 1 198 ? 12.108 -12.502 -13.109 1.00 56.44 198 ASP A O 1
ATOM 1492 N N . ALA A 1 199 ? 13.453 -12.509 -11.323 1.00 55.19 199 ALA A N 1
ATOM 1493 C CA . ALA A 1 199 ? 14.674 -12.352 -12.098 1.00 55.19 199 ALA A CA 1
ATOM 1494 C C . ALA A 1 199 ? 15.215 -13.733 -12.508 1.00 55.19 199 ALA A C 1
ATOM 1496 O O . ALA A 1 199 ? 15.347 -14.618 -11.658 1.00 55.19 199 ALA A O 1
ATOM 1497 N N . PRO A 1 200 ? 15.601 -13.943 -13.783 1.00 50.31 200 PRO A N 1
ATOM 1498 C CA . PRO A 1 200 ? 16.265 -15.177 -14.163 1.00 50.31 200 PRO A CA 1
ATOM 1499 C C . PRO A 1 200 ? 17.555 -15.331 -13.333 1.00 50.31 200 PRO A C 1
ATOM 1501 O O . PRO A 1 200 ? 18.279 -14.340 -13.134 1.00 50.31 200 PRO A O 1
ATOM 1504 N N . PRO A 1 201 ? 17.849 -16.543 -12.823 1.00 53.97 201 PRO A N 1
ATOM 1505 C CA . PRO A 1 201 ? 18.986 -16.772 -11.941 1.00 53.97 201 PRO A CA 1
ATOM 1506 C C . PRO A 1 201 ? 20.288 -16.242 -12.548 1.00 53.97 201 PRO A C 1
ATOM 1508 O O . PRO A 1 201 ? 20.514 -16.370 -13.746 1.00 53.97 201 PRO A O 1
ATOM 1511 N N . GLU A 1 202 ? 21.202 -15.695 -11.744 1.00 52.03 202 GLU A N 1
ATOM 1512 C CA . GLU A 1 202 ? 22.457 -15.121 -12.268 1.00 52.03 202 GLU A CA 1
ATOM 1513 C C . GLU A 1 202 ? 23.283 -16.090 -13.136 1.00 52.03 202 GLU A C 1
ATOM 1515 O O . GLU A 1 202 ? 24.028 -15.655 -14.015 1.00 52.03 202 GLU A O 1
ATOM 1520 N N . TRP A 1 203 ? 23.132 -17.403 -12.934 1.00 51.97 203 TRP A N 1
ATOM 1521 C CA . TRP A 1 203 ? 23.798 -18.426 -13.740 1.00 51.97 203 TRP A CA 1
ATOM 1522 C C . TRP A 1 203 ? 23.279 -18.511 -15.183 1.00 51.97 203 TRP A C 1
ATOM 1524 O O . TRP A 1 203 ? 24.041 -18.910 -16.059 1.00 51.97 203 TRP A O 1
ATOM 1534 N N . SER A 1 204 ? 22.042 -18.092 -15.469 1.00 51.56 204 SER A N 1
ATOM 1535 C CA . SER A 1 204 ? 21.510 -18.075 -16.838 1.00 51.56 204 SER A CA 1
ATOM 1536 C C . SER A 1 204 ? 22.014 -16.876 -17.649 1.00 51.56 204 SER A C 1
ATOM 1538 O O . SER A 1 204 ? 22.053 -16.942 -18.872 1.00 51.56 204 SER A O 1
ATOM 1540 N N . ARG A 1 205 ? 22.457 -15.797 -16.985 1.00 48.12 205 ARG A N 1
ATOM 1541 C CA . ARG A 1 205 ? 23.057 -14.611 -17.627 1.00 48.12 205 ARG A CA 1
ATOM 1542 C C . ARG A 1 205 ? 24.530 -14.784 -18.001 1.00 48.12 205 ARG A C 1
ATOM 1544 O O . ARG A 1 205 ? 25.017 -14.042 -18.838 1.00 48.12 205 ARG A O 1
ATOM 1551 N N . ARG A 1 206 ? 25.242 -15.746 -17.401 1.00 51.22 206 ARG A N 1
ATOM 1552 C CA . ARG A 1 206 ? 26.641 -16.071 -17.759 1.00 51.22 206 ARG A CA 1
ATOM 1553 C C . ARG A 1 206 ? 26.760 -17.105 -18.884 1.00 51.22 206 ARG A C 1
ATOM 1555 O O . ARG A 1 206 ? 27.871 -17.405 -19.303 1.00 51.22 206 ARG A O 1
ATOM 1562 N N . ALA A 1 207 ? 25.638 -17.682 -19.311 1.00 49.00 207 ALA A N 1
ATOM 1563 C CA . ALA A 1 207 ? 25.575 -18.729 -20.329 1.00 49.00 207 ALA A CA 1
ATOM 1564 C C . ALA A 1 207 ? 25.168 -18.209 -21.726 1.00 49.00 207 ALA A C 1
ATOM 1566 O O . ALA A 1 207 ? 25.025 -19.019 -22.641 1.00 49.00 207 ALA A O 1
ATOM 1567 N N . ALA A 1 208 ? 24.980 -16.893 -21.878 1.00 44.59 208 ALA A N 1
ATOM 1568 C CA . ALA A 1 208 ? 24.731 -16.189 -23.139 1.00 44.59 208 ALA A CA 1
ATOM 1569 C C . ALA A 1 208 ? 25.946 -15.324 -23.497 1.00 44.59 208 ALA A C 1
ATOM 1571 O O . ALA A 1 208 ? 26.239 -15.210 -24.707 1.00 44.59 208 ALA A O 1
#

Radius of gyration: 27.28 Å; chains: 1; bounding box: 68×48×69 Å

Foldseek 3Di:
DVVVVVVVVVLVVVVVVLVCVVPVVDDDDPPVPVPDDDDPVNVVSVVVVVVSVVVVVVVVVVPDQQDEDDDPDPQWQADDQEIEHDDPVCNVVRVVLNNVLLVLQVVVCVVVVHPGFWHEYEYEDQPDDQDDKDWDDDPLSHTATYIYHNPPDPSHPSLSRSLVRNLVSVCSVVVNVCVVPPPVVVSSVVSSCSSCVPPDPPVVVVVD

pLDDT: mean 77.7, std 12.86, range [44.59, 95.0]

Secondary structure (DSSP, 8-state):
-HHHHHHHHHHHHHHHHHHHHHHHT-SS-SSSTTSSPPPHHHHHHHHHHHHHHHHHHHHHHHTS--------SS-EEEETTEEEE--TT-HHHHHHHHHHHHHHHHHHHHHHT-S-PPPEEEEE-TTS-TT-EEEEPPPTTS-SEEEEE-TT-TT--HHHHHHHHHHHHHHHHTTTGGGGSTTHHHHHHHHHHHHHTTSPPHHHHS--